Protein AF-A0A6F9D7J2-F1 (afdb_monomer)

Solvent-accessible surface area (backbone atoms only — not comparable to full-atom values): 9346 Å² total; per-residue (Å²): 130,70,73,62,62,64,44,56,49,36,61,76,65,49,48,60,62,52,44,53,46,43,60,71,40,96,80,51,49,60,70,53,30,20,49,38,27,45,51,50,21,59,47,22,70,39,72,73,44,32,55,54,41,48,77,66,49,44,56,62,54,36,44,55,37,50,69,53,87,52,63,63,25,26,28,23,18,23,46,18,50,33,33,33,24,82,34,65,70,45,32,53,49,31,42,74,66,64,39,49,53,59,40,51,58,32,57,72,42,91,46,68,62,40,19,38,27,23,31,41,20,49,22,39,36,16,52,96,26,59,69,38,30,48,48,37,54,75,60,58,30,58,65,56,36,61,57,34,59,73,46,97,44,66,71,39,21,52,24,24,50,48,28,53,49,33,32,51,69,47,48,57,62,55,63,76,68,68,80,83,79,132

Structure (mmCIF, N/CA/C/O backbone):
data_AF-A0A6F9D7J2-F1
#
_entry.id   AF-A0A6F9D7J2-F1
#
loop_
_atom_site.group_PDB
_atom_site.id
_atom_site.type_symbol
_atom_site.label_atom_id
_atom_site.label_alt_id
_atom_site.label_comp_id
_atom_site.label_asym_id
_atom_site.label_entity_id
_atom_site.label_seq_id
_atom_site.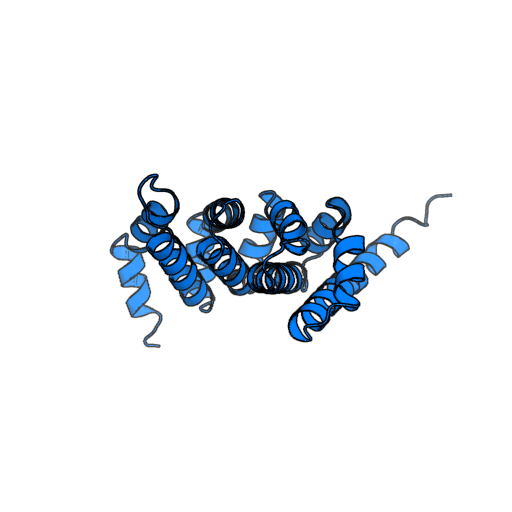pdbx_PDB_ins_code
_atom_site.Cartn_x
_atom_site.Cartn_y
_atom_site.Cartn_z
_atom_site.occupancy
_atom_site.B_iso_or_equiv
_atom_site.auth_seq_id
_atom_site.auth_comp_id
_atom_site.auth_asym_id
_atom_site.auth_atom_id
_atom_site.pdbx_PDB_model_num
ATOM 1 N N . MET A 1 1 ? 3.383 28.601 -4.589 1.00 41.38 1 MET A N 1
ATOM 2 C CA . MET A 1 1 ? 3.979 29.407 -3.505 1.00 41.38 1 MET A CA 1
ATOM 3 C C . MET A 1 1 ? 3.025 29.559 -2.317 1.00 41.38 1 MET A C 1
ATOM 5 O O . MET A 1 1 ? 3.510 29.904 -1.262 1.00 41.38 1 MET A O 1
ATOM 9 N N . GLU A 1 2 ? 1.722 29.259 -2.446 1.00 46.56 2 GLU A N 1
ATOM 10 C CA . GLU A 1 2 ? 0.744 29.370 -1.337 1.00 46.56 2 GLU A CA 1
ATOM 11 C C . GLU A 1 2 ? 0.568 28.081 -0.498 1.00 46.56 2 GLU A C 1
ATOM 13 O O . GLU A 1 2 ? 0.144 28.152 0.654 1.00 46.56 2 GLU A O 1
ATOM 18 N N . ASP A 1 3 ? 0.929 26.903 -1.026 1.00 53.16 3 ASP A N 1
ATOM 19 C CA . ASP A 1 3 ? 0.741 25.628 -0.307 1.00 53.16 3 ASP A CA 1
ATOM 20 C C . ASP A 1 3 ? 1.786 25.371 0.793 1.00 53.16 3 ASP A C 1
ATOM 22 O O . ASP A 1 3 ? 1.527 24.603 1.715 1.00 53.16 3 ASP A O 1
ATOM 26 N N . THR A 1 4 ? 2.962 25.997 0.723 1.00 50.19 4 THR A N 1
ATOM 27 C CA . THR A 1 4 ? 4.057 25.776 1.685 1.00 50.19 4 THR A CA 1
ATOM 28 C C . THR A 1 4 ? 3.802 26.466 3.027 1.00 50.19 4 THR A C 1
ATOM 30 O O . THR A 1 4 ? 4.020 25.866 4.078 1.00 50.19 4 THR A O 1
ATOM 33 N N . ASP A 1 5 ? 3.229 27.672 3.007 1.00 52.75 5 ASP A N 1
ATOM 34 C CA . ASP A 1 5 ? 3.002 28.478 4.217 1.00 52.75 5 ASP A CA 1
ATOM 35 C C . ASP A 1 5 ? 1.879 27.902 5.097 1.00 52.75 5 ASP A C 1
ATOM 37 O O . ASP A 1 5 ? 1.991 27.848 6.321 1.00 52.75 5 ASP A O 1
ATOM 41 N N . SER A 1 6 ? 0.822 27.371 4.473 1.00 57.94 6 SER A N 1
ATOM 42 C CA . SER A 1 6 ? -0.332 26.791 5.183 1.00 57.94 6 SER A CA 1
ATOM 43 C C . SER A 1 6 ? 0.022 25.517 5.969 1.00 57.94 6 SER A C 1
ATOM 45 O O . SER A 1 6 ? -0.677 25.134 6.907 1.00 57.94 6 SER A O 1
ATOM 47 N N . LEU A 1 7 ? 1.099 24.826 5.588 1.00 54.97 7 LEU A N 1
ATOM 48 C CA . LEU A 1 7 ? 1.504 23.544 6.173 1.00 54.97 7 LEU A CA 1
ATOM 49 C C . LEU A 1 7 ? 2.624 23.684 7.202 1.00 54.97 7 LEU A C 1
ATOM 51 O O . LEU A 1 7 ? 2.621 22.936 8.182 1.00 54.97 7 LEU A O 1
ATOM 55 N N . ASP A 1 8 ? 3.495 24.687 7.070 1.00 55.16 8 ASP A N 1
ATOM 56 C CA . ASP A 1 8 ? 4.359 25.114 8.176 1.00 55.16 8 ASP A CA 1
ATOM 57 C C . ASP A 1 8 ? 3.524 25.566 9.390 1.00 55.16 8 ASP A C 1
ATOM 59 O O . ASP A 1 8 ? 3.913 25.310 10.534 1.00 55.16 8 ASP A O 1
ATOM 63 N N . GLU A 1 9 ? 2.330 26.129 9.166 1.00 56.06 9 GLU A N 1
ATOM 64 C CA . GLU A 1 9 ? 1.342 26.409 10.217 1.00 56.06 9 GLU A CA 1
ATOM 65 C C . GLU A 1 9 ? 0.696 25.136 10.798 1.00 56.06 9 GLU A C 1
ATOM 67 O O . GLU A 1 9 ? 0.552 25.025 12.018 1.00 56.06 9 GLU A O 1
ATOM 72 N N . ILE A 1 10 ? 0.355 24.128 9.982 1.00 57.06 10 ILE A N 1
ATOM 73 C CA . ILE A 1 10 ? -0.168 22.831 10.471 1.00 57.06 10 ILE A CA 1
ATOM 74 C C . ILE A 1 10 ? 0.896 22.073 11.283 1.00 57.06 10 ILE A C 1
ATOM 76 O O . ILE A 1 10 ? 0.573 21.462 12.307 1.00 57.06 10 ILE A O 1
ATOM 80 N N . ARG A 1 11 ? 2.168 22.146 10.871 1.00 54.53 11 ARG A N 1
ATOM 81 C CA . ARG A 1 11 ? 3.303 21.591 11.619 1.00 54.53 11 ARG A CA 1
ATOM 82 C C . ARG A 1 11 ? 3.521 22.351 12.925 1.00 54.53 11 ARG A C 1
ATOM 84 O O . ARG A 1 11 ? 3.594 21.734 13.981 1.00 54.53 11 ARG A O 1
ATOM 91 N N . SER A 1 12 ? 3.561 23.684 12.875 1.00 54.97 12 SER A N 1
ATOM 92 C CA . SER A 1 12 ? 3.781 24.529 14.061 1.00 54.97 12 SER A CA 1
ATOM 93 C C . SER A 1 12 ? 2.611 24.499 15.054 1.00 54.97 12 SER A C 1
ATOM 95 O O . SER A 1 12 ? 2.789 24.834 16.222 1.00 54.97 12 SER A O 1
ATOM 97 N N . SER A 1 13 ? 1.420 24.076 14.620 1.00 57.69 13 SER A N 1
ATOM 98 C CA . SER A 1 13 ? 0.229 23.932 15.470 1.00 57.69 13 SER A CA 1
ATOM 99 C C . SER A 1 13 ? 0.031 22.528 16.065 1.00 57.69 13 SER A C 1
ATOM 101 O O . SER A 1 13 ? -0.934 22.327 16.812 1.00 57.69 13 SER A O 1
ATOM 103 N N . GLY A 1 14 ? 0.898 21.553 15.750 1.00 64.56 14 GLY A N 1
ATOM 104 C CA . GLY A 1 14 ? 0.723 20.148 16.159 1.00 64.56 14 GLY A CA 1
ATOM 105 C C . GLY A 1 14 ? -0.516 19.487 15.533 1.00 64.56 14 GLY A C 1
ATOM 106 O O . GLY A 1 14 ? -1.066 18.518 16.059 1.00 64.56 14 GLY A O 1
ATOM 107 N N . GLY A 1 15 ? -1.023 20.043 14.427 1.00 70.88 15 GLY A N 1
ATOM 108 C CA . GLY A 1 15 ? -2.249 19.577 13.780 1.00 70.88 15 GLY A CA 1
ATOM 109 C C . GLY A 1 15 ? -2.099 18.182 13.174 1.00 70.88 15 GLY A C 1
ATOM 110 O O . GLY A 1 15 ? -3.025 17.378 13.258 1.00 70.88 15 GLY A O 1
ATOM 111 N N . MET A 1 16 ? -0.921 17.868 12.625 1.00 68.62 16 MET A N 1
ATOM 112 C CA . MET A 1 16 ? -0.638 16.545 12.057 1.00 68.62 16 MET A CA 1
ATOM 113 C C . MET A 1 16 ? -0.587 15.458 13.137 1.00 68.62 16 MET A C 1
ATOM 115 O O . MET A 1 16 ? -1.186 14.403 12.970 1.00 68.62 16 MET A O 1
ATOM 119 N N . GLU A 1 17 ? 0.043 15.740 14.278 1.00 69.12 17 GLU A N 1
ATOM 120 C CA . GLU A 1 17 ? 0.119 14.818 15.420 1.00 69.12 17 GLU A CA 1
ATOM 121 C C . GLU A 1 17 ? -1.277 14.520 15.983 1.00 69.12 17 GLU A C 1
ATOM 123 O O . GLU A 1 17 ? -1.596 13.371 16.278 1.00 69.12 17 GLU A O 1
ATOM 128 N N . LYS A 1 18 ? -2.154 15.533 16.044 1.00 73.31 18 LYS A N 1
ATOM 129 C CA . LYS A 1 18 ? -3.571 15.345 16.398 1.00 73.31 18 LYS A CA 1
ATOM 130 C C . LYS A 1 18 ? -4.334 14.522 15.361 1.00 73.31 18 LYS A C 1
ATOM 132 O O . LYS A 1 18 ? -5.159 13.694 15.726 1.00 73.31 18 LYS A O 1
ATOM 137 N N . LEU A 1 19 ? -4.087 14.724 14.065 1.00 73.38 19 LEU A N 1
ATOM 138 C CA . LEU A 1 19 ? -4.708 13.890 13.029 1.00 73.38 19 LEU A CA 1
ATOM 139 C C . LEU A 1 19 ? -4.275 12.429 13.167 1.00 73.38 19 LEU A C 1
ATOM 141 O O . LEU A 1 19 ? -5.118 11.536 13.083 1.00 73.38 19 LEU A O 1
ATOM 145 N N . LEU A 1 20 ? -2.991 12.188 13.439 1.00 73.12 20 LEU A N 1
ATOM 146 C CA . LEU A 1 20 ? -2.468 10.849 13.682 1.00 73.12 20 LEU A CA 1
ATOM 147 C C . LEU A 1 20 ? -3.011 10.253 14.983 1.00 73.12 20 LEU A C 1
ATOM 149 O O . LEU A 1 20 ? -3.356 9.075 14.982 1.00 73.12 20 LEU A O 1
ATOM 153 N N . SER A 1 21 ? -3.218 11.031 16.050 1.00 73.94 21 SER A N 1
ATOM 154 C CA . SER A 1 21 ? -3.841 10.508 17.275 1.00 73.94 21 SER A CA 1
ATOM 155 C C . SER A 1 21 ? -5.257 9.978 17.017 1.00 73.94 21 SER A C 1
ATOM 157 O O . SER A 1 21 ? -5.590 8.885 17.472 1.00 73.94 21 SER A O 1
ATOM 159 N N . PHE A 1 22 ? -6.049 10.654 16.176 1.00 72.62 22 PHE A N 1
ATOM 160 C CA . PHE A 1 22 ? -7.385 10.182 15.788 1.00 72.62 22 PHE A CA 1
ATOM 161 C C . PHE A 1 22 ? -7.389 8.893 14.955 1.00 72.62 22 PHE A C 1
ATOM 163 O O . PHE A 1 22 ? -8.432 8.258 14.827 1.00 72.62 22 PHE A O 1
ATOM 170 N N . SER A 1 23 ? -6.261 8.487 14.368 1.00 68.69 23 SER A N 1
ATOM 171 C CA . SER A 1 23 ? -6.192 7.223 13.620 1.00 68.69 23 SER A CA 1
ATOM 172 C C . SER A 1 23 ? -6.125 5.995 14.539 1.00 68.69 23 SER A C 1
ATOM 174 O O . SER A 1 23 ? -6.704 4.959 14.218 1.00 68.69 23 SER A O 1
ATOM 176 N N . VAL A 1 24 ? -5.469 6.135 15.697 1.00 65.62 24 VAL A N 1
ATOM 177 C CA . VAL A 1 24 ? -5.182 5.061 16.668 1.00 65.62 24 VAL A CA 1
ATOM 178 C C . VAL A 1 24 ? -5.989 5.174 17.964 1.00 65.62 24 VAL A C 1
ATOM 180 O O . VAL A 1 24 ? -5.965 4.260 18.789 1.00 65.62 24 VAL A O 1
ATOM 183 N N . GLU A 1 25 ? -6.736 6.261 18.160 1.00 72.50 25 GLU A N 1
ATOM 184 C CA . GLU A 1 25 ? -7.664 6.387 19.283 1.00 72.50 25 GLU A CA 1
ATOM 185 C C . GLU A 1 25 ? -8.744 5.293 19.235 1.00 72.50 25 GLU A C 1
ATOM 187 O O . GLU A 1 25 ? -9.498 5.181 18.270 1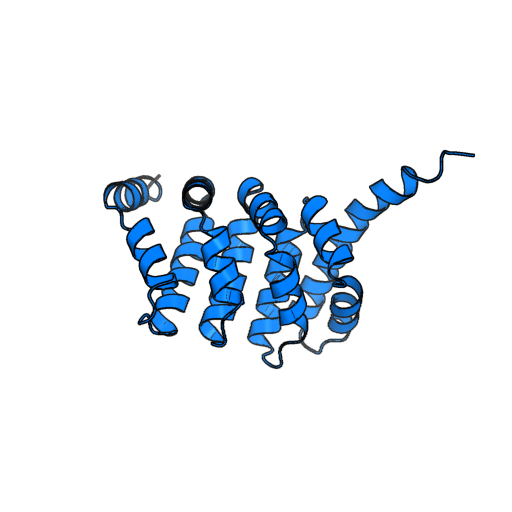.00 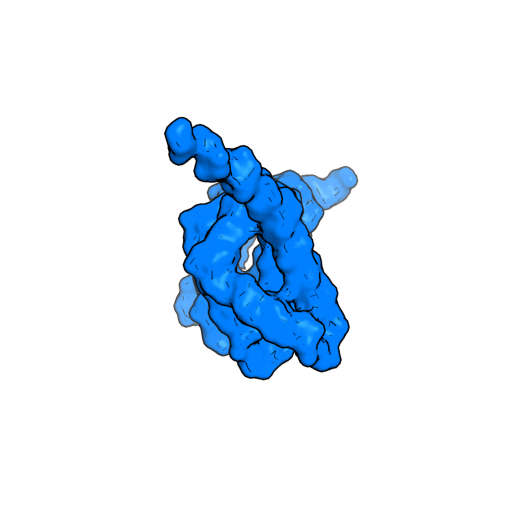72.50 25 GLU A O 1
ATOM 192 N N . GLN A 1 26 ? -8.871 4.524 20.325 1.00 55.22 26 GLN A N 1
ATOM 193 C CA . GLN A 1 26 ? -9.810 3.392 20.446 1.00 55.22 26 GLN A CA 1
ATOM 194 C C . GLN A 1 26 ? -11.293 3.771 20.254 1.00 55.22 26 GLN A C 1
ATOM 196 O O . GLN A 1 26 ? -12.127 2.889 20.073 1.00 55.22 26 GLN A O 1
ATOM 201 N N . ASN A 1 27 ? -11.623 5.067 20.283 1.00 60.69 27 ASN A N 1
ATOM 202 C CA . ASN A 1 27 ? -12.980 5.595 20.119 1.00 60.69 27 ASN A CA 1
ATOM 203 C C . ASN A 1 27 ? -13.189 6.365 18.804 1.00 60.69 27 ASN A C 1
ATOM 205 O O . ASN A 1 27 ? -14.257 6.949 18.602 1.00 60.69 27 ASN A O 1
ATOM 209 N N . ALA A 1 28 ? -12.198 6.407 17.911 1.00 73.25 28 ALA A N 1
ATOM 210 C CA . ALA A 1 28 ? -12.361 7.078 16.633 1.00 73.25 28 ALA A CA 1
ATOM 211 C C . ALA A 1 28 ? -13.313 6.281 15.730 1.00 73.25 28 ALA A C 1
ATOM 213 O O . ALA A 1 28 ? -13.100 5.107 15.440 1.00 73.25 28 ALA A O 1
ATOM 214 N N . SER A 1 29 ? -14.387 6.927 15.274 1.00 82.94 29 SER A N 1
ATOM 215 C CA . SER A 1 29 ? -15.314 6.303 14.326 1.00 82.94 29 SER A CA 1
ATOM 216 C C . SER A 1 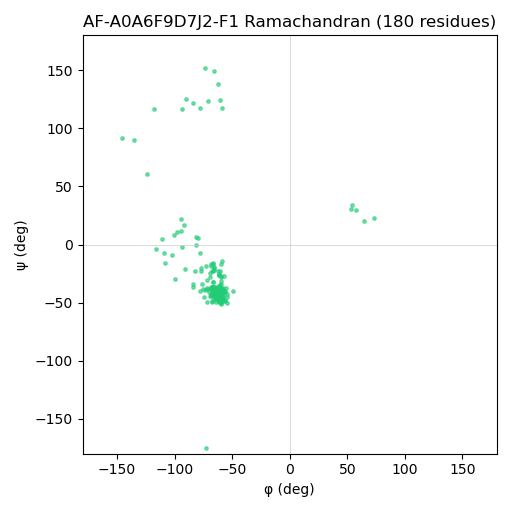29 ? -14.632 6.045 12.975 1.00 82.94 29 SER A C 1
ATOM 218 O O . SER A 1 29 ? -13.783 6.833 12.550 1.00 82.94 29 SER A O 1
ATOM 220 N N . ALA A 1 30 ? -15.053 5.002 12.256 1.00 84.06 30 ALA A N 1
ATOM 221 C CA . ALA A 1 30 ? -14.533 4.687 10.923 1.00 84.06 30 ALA A CA 1
ATOM 222 C C . ALA A 1 30 ? -14.516 5.891 9.948 1.00 84.06 30 ALA A C 1
ATOM 224 O O . ALA A 1 30 ? -13.505 6.093 9.274 1.00 84.06 30 ALA A O 1
ATOM 225 N N . PRO A 1 31 ? -15.538 6.778 9.912 1.00 85.69 31 PRO A N 1
ATOM 226 C CA . PRO A 1 31 ? -15.475 7.996 9.103 1.00 85.69 31 PRO A CA 1
ATOM 227 C C . PRO A 1 31 ? -14.348 8.957 9.498 1.00 85.69 31 PRO A C 1
ATOM 229 O O . PRO A 1 31 ? -13.762 9.597 8.626 1.00 85.69 31 PRO A O 1
ATOM 232 N N . VAL A 1 32 ? -14.035 9.073 10.793 1.00 85.62 32 VAL A N 1
ATOM 233 C CA . VAL A 1 32 ? -12.937 9.923 11.284 1.00 85.62 32 VAL A CA 1
ATOM 234 C C . VAL A 1 32 ? -11.604 9.351 10.821 1.00 85.62 32 VAL A C 1
ATOM 236 O O . VAL A 1 32 ? -10.837 10.065 10.183 1.00 85.62 32 VAL A O 1
ATOM 239 N N . GLN A 1 33 ? -11.379 8.054 11.031 1.00 85.12 33 GLN A N 1
ATOM 240 C CA . GLN A 1 33 ? -10.176 7.363 10.568 1.00 85.12 33 GLN A CA 1
ATOM 241 C C . GLN A 1 33 ? -10.012 7.481 9.043 1.00 85.12 33 GLN A C 1
ATOM 243 O O . GLN A 1 33 ? -8.963 7.902 8.557 1.00 85.12 33 GLN A O 1
ATOM 248 N N . A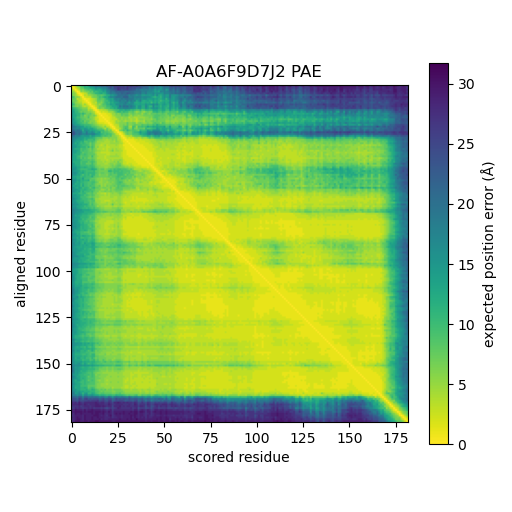LA A 1 34 ? -11.066 7.211 8.268 1.00 85.56 34 ALA A N 1
ATOM 249 C CA . ALA A 1 34 ? -11.028 7.329 6.812 1.00 85.56 34 ALA A CA 1
ATOM 250 C C . ALA A 1 34 ? -10.746 8.769 6.345 1.00 85.56 34 ALA A C 1
ATOM 252 O O . ALA A 1 34 ? -10.005 8.980 5.383 1.00 85.56 34 ALA A O 1
ATOM 253 N N . ASN A 1 35 ? -11.308 9.776 7.018 1.00 85.12 35 ASN A N 1
ATOM 254 C CA . ASN A 1 35 ? -11.025 11.179 6.714 1.00 85.12 35 ASN A CA 1
ATOM 255 C C . ASN A 1 35 ? -9.587 11.569 7.070 1.00 85.12 35 ASN A C 1
ATOM 257 O O . ASN A 1 35 ? -8.968 12.303 6.300 1.00 85.12 35 ASN A O 1
ATOM 261 N N . THR A 1 36 ? -9.033 11.032 8.158 1.00 85.50 36 THR A N 1
ATOM 262 C CA . THR A 1 36 ? -7.615 11.181 8.502 1.00 85.50 36 THR A CA 1
ATOM 263 C C . THR A 1 36 ? -6.722 10.608 7.402 1.00 85.50 36 THR A C 1
ATOM 265 O O . THR A 1 36 ? -5.870 11.326 6.883 1.00 85.50 36 THR A O 1
ATOM 268 N N . ALA A 1 37 ? -6.954 9.368 6.955 1.00 86.94 37 ALA A N 1
ATOM 269 C CA . ALA A 1 37 ? -6.175 8.786 5.856 1.00 86.94 37 ALA A CA 1
ATOM 270 C C . ALA A 1 37 ? -6.298 9.598 4.558 1.00 86.94 37 ALA A C 1
ATOM 272 O O . ALA A 1 37 ? -5.303 9.827 3.876 1.00 86.94 37 ALA A O 1
ATOM 273 N N . LYS A 1 38 ? -7.488 10.117 4.230 1.00 84.44 38 LYS A N 1
ATOM 274 C CA . LYS A 1 38 ? -7.667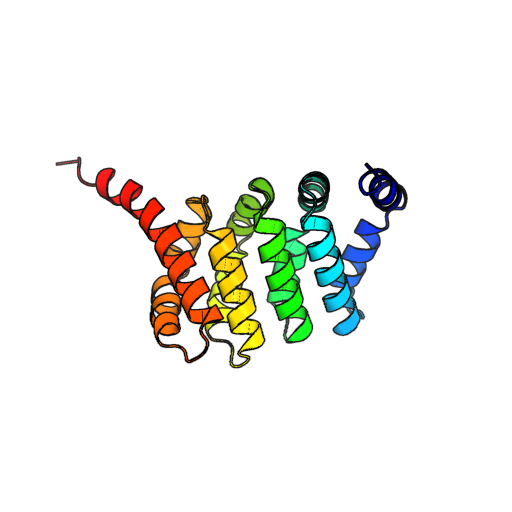 11.007 3.068 1.00 84.44 38 LYS A CA 1
ATOM 275 C C . LYS A 1 38 ? -6.901 12.323 3.213 1.00 84.44 38 LYS A C 1
ATOM 277 O O . LYS A 1 38 ? -6.371 12.823 2.222 1.00 84.44 38 LYS A O 1
ATOM 282 N N . ALA A 1 39 ? -6.858 12.899 4.414 1.00 85.25 39 ALA A N 1
ATOM 283 C CA . ALA A 1 39 ? -6.077 14.102 4.686 1.00 85.25 39 ALA A CA 1
ATOM 284 C C . ALA A 1 39 ? -4.577 13.829 4.497 1.00 85.25 39 ALA A C 1
ATOM 286 O O . ALA A 1 39 ? -3.911 14.585 3.792 1.00 85.25 39 ALA A O 1
ATOM 287 N N . ILE A 1 40 ? -4.085 12.698 5.014 1.00 83.81 40 ILE A N 1
ATOM 288 C CA . ILE A 1 40 ? -2.710 12.223 4.809 1.00 83.81 40 ILE A CA 1
ATOM 289 C C . ILE A 1 40 ? -2.418 12.031 3.317 1.00 83.81 40 ILE A C 1
ATOM 291 O O . ILE A 1 40 ? -1.429 12.558 2.818 1.00 83.81 40 ILE A O 1
ATOM 295 N N . ALA A 1 41 ? -3.298 11.349 2.579 1.00 82.25 41 ALA A N 1
ATOM 296 C CA . ALA A 1 41 ? -3.145 11.114 1.142 1.00 82.25 41 ALA A CA 1
ATOM 297 C C . ALA A 1 41 ? -3.014 12.424 0.352 1.00 82.25 41 ALA A C 1
ATOM 299 O O . ALA A 1 41 ? -2.216 12.528 -0.575 1.00 82.25 41 ALA A O 1
ATOM 300 N N . ARG A 1 42 ? -3.801 13.443 0.719 1.00 82.50 42 ARG A N 1
ATOM 301 C CA . ARG A 1 42 ? -3.725 14.772 0.100 1.00 82.50 42 ARG A CA 1
ATOM 302 C C . ARG A 1 42 ? -2.436 15.492 0.465 1.00 82.50 42 ARG A C 1
ATOM 304 O O . ARG A 1 42 ? -1.811 16.055 -0.427 1.00 82.50 42 ARG A O 1
ATOM 311 N N . ALA A 1 43 ? -2.036 15.445 1.734 1.00 80.25 43 ALA A N 1
ATOM 312 C CA . ALA A 1 43 ? -0.786 16.039 2.184 1.00 80.25 43 ALA A CA 1
ATOM 313 C C . ALA A 1 43 ? 0.415 15.408 1.462 1.00 80.25 43 ALA A C 1
ATOM 315 O O . ALA A 1 43 ? 1.272 16.140 0.979 1.00 80.25 43 ALA A O 1
ATOM 316 N N . ALA A 1 44 ? 0.419 14.082 1.297 1.00 79.12 44 ALA A N 1
ATOM 317 C CA . ALA A 1 44 ? 1.482 13.307 0.658 1.00 79.12 44 ALA A CA 1
ATOM 318 C C . ALA A 1 44 ? 1.762 13.674 -0.808 1.00 79.12 44 ALA A C 1
ATOM 320 O O . ALA A 1 44 ? 2.867 13.441 -1.285 1.00 79.12 44 ALA A O 1
ATOM 321 N N . LYS A 1 45 ? 0.798 14.275 -1.521 1.00 76.00 45 LYS A N 1
ATOM 322 C CA . LYS A 1 45 ? 0.997 14.722 -2.912 1.00 76.00 45 LYS A CA 1
ATOM 323 C C . LYS A 1 45 ? 2.015 15.852 -3.048 1.00 76.00 45 LYS A C 1
ATOM 325 O O . LYS A 1 45 ? 2.528 16.078 -4.140 1.00 76.00 45 LYS A O 1
ATOM 330 N N . ASN A 1 46 ? 2.286 16.583 -1.969 1.00 76.00 46 ASN A N 1
ATOM 331 C CA . ASN A 1 46 ? 3.384 17.535 -1.931 1.00 76.00 46 ASN A CA 1
ATOM 332 C C . ASN A 1 46 ? 4.646 16.814 -1.427 1.00 76.00 46 ASN A C 1
ATOM 334 O O . ASN A 1 46 ? 4.650 16.227 -0.345 1.00 76.00 46 ASN A O 1
ATOM 338 N N . VAL A 1 47 ? 5.727 16.881 -2.207 1.00 69.81 47 VAL A N 1
ATOM 339 C CA . VAL A 1 47 ? 7.002 16.206 -1.917 1.00 69.81 47 VAL A CA 1
ATOM 340 C C . VAL A 1 47 ? 7.586 16.625 -0.562 1.00 69.81 47 VAL A C 1
ATOM 342 O O . VAL A 1 47 ? 8.103 15.779 0.169 1.00 69.81 47 VAL A O 1
ATOM 345 N N . GLU A 1 48 ? 7.468 17.903 -0.192 1.00 72.75 48 GLU A N 1
ATOM 346 C CA . GLU A 1 48 ? 7.978 18.424 1.084 1.00 72.75 48 GLU A CA 1
ATOM 347 C C . GLU A 1 48 ? 7.197 17.849 2.271 1.00 72.75 48 GLU A C 1
ATOM 349 O O . GLU A 1 48 ? 7.787 17.409 3.261 1.00 72.75 48 GLU A O 1
ATOM 354 N N . ASN A 1 49 ? 5.875 17.733 2.127 1.00 73.06 49 ASN A N 1
ATOM 355 C CA . ASN A 1 49 ? 5.027 17.082 3.122 1.00 73.06 49 ASN A CA 1
ATOM 356 C C . ASN A 1 49 ? 5.334 15.595 3.243 1.00 73.06 49 ASN A C 1
ATOM 358 O O . ASN A 1 49 ? 5.297 15.062 4.346 1.00 73.06 49 ASN A O 1
ATOM 362 N N . GLY A 1 50 ? 5.650 14.919 2.135 1.00 70.69 50 GLY A N 1
ATOM 363 C CA . GLY A 1 50 ? 6.010 13.504 2.154 1.00 70.69 50 GLY A CA 1
ATOM 364 C C . GLY A 1 50 ? 7.168 13.217 3.113 1.00 70.69 50 GLY A C 1
ATOM 365 O O . GLY A 1 50 ? 7.142 12.217 3.823 1.00 70.69 50 GLY A O 1
ATOM 366 N N . LYS A 1 51 ? 8.154 14.121 3.193 1.00 72.81 51 LYS A N 1
ATOM 367 C CA . LYS A 1 51 ? 9.269 13.990 4.139 1.00 72.81 51 LYS A CA 1
ATOM 368 C C . LYS A 1 51 ? 8.819 14.163 5.593 1.00 72.81 51 LYS A C 1
ATOM 370 O O . LYS A 1 51 ? 9.217 13.377 6.443 1.00 72.81 51 LYS A O 1
ATOM 375 N N . ILE A 1 52 ? 7.961 15.144 5.866 1.00 75.81 52 ILE A N 1
ATOM 376 C CA . ILE A 1 52 ? 7.415 15.382 7.212 1.00 75.81 52 ILE A CA 1
ATOM 377 C C . ILE A 1 52 ? 6.558 14.193 7.665 1.00 75.81 52 ILE A C 1
ATOM 379 O O . ILE A 1 52 ? 6.667 13.751 8.802 1.00 75.81 52 ILE A O 1
ATOM 383 N N . LEU A 1 53 ? 5.723 13.650 6.776 1.00 76.69 53 LEU A N 1
ATOM 384 C CA . LEU A 1 53 ? 4.892 12.478 7.064 1.00 76.69 53 LEU A CA 1
ATOM 385 C C . LEU A 1 53 ? 5.758 11.253 7.381 1.00 76.69 53 LEU A C 1
ATOM 387 O O . LEU A 1 53 ? 5.458 10.523 8.321 1.00 76.69 53 LEU A O 1
ATOM 391 N N . HIS A 1 54 ? 6.859 11.072 6.651 1.00 77.56 54 HIS A N 1
ATOM 392 C CA . HIS A 1 54 ? 7.828 10.020 6.939 1.00 77.56 54 HIS A CA 1
ATOM 393 C C . HIS A 1 54 ? 8.477 10.189 8.327 1.00 77.56 54 HIS A C 1
ATOM 395 O O . HIS A 1 54 ? 8.544 9.244 9.109 1.00 77.56 54 HIS A O 1
ATOM 401 N N . GLU A 1 55 ? 8.899 11.409 8.679 1.00 76.75 55 GLU A N 1
ATOM 402 C CA . GLU A 1 55 ? 9.471 11.721 10.001 1.00 76.75 55 GLU A CA 1
ATOM 403 C C . GLU A 1 55 ? 8.479 11.483 11.158 1.00 76.75 55 GLU A C 1
ATOM 405 O O . GLU A 1 55 ? 8.896 11.258 12.291 1.00 76.75 55 GLU A O 1
ATOM 410 N N . GLN A 1 56 ? 7.176 11.500 10.872 1.00 77.44 56 GLN A N 1
ATOM 411 C CA . GLN A 1 56 ? 6.088 11.270 11.828 1.00 77.44 56 GLN A CA 1
ATOM 412 C C . GLN A 1 56 ? 5.597 9.808 11.859 1.00 77.44 56 GLN A C 1
ATOM 414 O O . GLN A 1 56 ? 4.552 9.523 12.440 1.00 77.44 56 GLN A O 1
ATOM 419 N N . GLU A 1 57 ? 6.324 8.875 11.234 1.00 82.19 57 GLU A N 1
ATOM 420 C CA . GLU A 1 57 ? 6.004 7.437 11.190 1.00 82.19 57 GLU A CA 1
ATOM 421 C C . GLU A 1 57 ? 4.588 7.117 10.668 1.00 82.19 57 GLU A C 1
ATOM 423 O O . GLU A 1 57 ? 3.927 6.157 11.090 1.00 82.19 57 GLU A O 1
ATOM 428 N N . VAL A 1 58 ? 4.103 7.922 9.721 1.00 84.00 58 VAL A N 1
ATOM 429 C CA . VAL A 1 58 ? 2.766 7.780 9.128 1.00 84.00 58 VAL A CA 1
ATOM 430 C C . VAL A 1 58 ? 2.579 6.416 8.461 1.00 84.00 58 VAL A C 1
ATOM 432 O O . VAL A 1 58 ? 1.470 5.885 8.438 1.00 84.00 58 VAL A O 1
ATOM 435 N N . GLU A 1 59 ? 3.652 5.797 7.978 1.00 85.81 59 GLU A N 1
ATOM 436 C CA . GLU A 1 59 ? 3.632 4.460 7.392 1.00 85.81 59 GLU A CA 1
ATOM 437 C C . GLU A 1 59 ? 3.094 3.421 8.380 1.00 85.81 59 GLU A C 1
ATOM 439 O O . GLU A 1 59 ? 2.211 2.646 8.019 1.00 85.81 59 GLU A O 1
ATOM 444 N N . LYS A 1 60 ? 3.539 3.444 9.645 1.00 85.81 60 LYS A N 1
ATOM 445 C CA . LYS A 1 60 ? 3.067 2.502 10.681 1.00 85.81 60 LYS A CA 1
ATOM 446 C C . LYS A 1 60 ? 1.585 2.691 10.986 1.00 85.81 60 LYS A C 1
ATOM 448 O O . LYS A 1 60 ? 0.844 1.723 11.176 1.00 85.81 60 LYS A O 1
ATOM 453 N N . THR A 1 61 ? 1.151 3.948 10.997 1.00 87.75 61 THR A N 1
ATOM 454 C CA . THR A 1 61 ? -0.258 4.303 11.166 1.00 87.75 61 THR A CA 1
ATOM 455 C C . THR A 1 61 ? -1.094 3.717 10.031 1.00 87.75 61 THR A C 1
ATOM 457 O O . THR A 1 61 ? -2.081 3.026 10.276 1.00 87.75 61 THR A O 1
ATOM 460 N N . LEU A 1 62 ? -0.669 3.912 8.782 1.00 89.38 62 LEU A N 1
ATOM 461 C CA . LEU A 1 62 ? -1.385 3.398 7.616 1.00 89.38 62 LEU A CA 1
ATOM 462 C C . LEU A 1 62 ? -1.393 1.867 7.553 1.00 89.38 62 LEU A C 1
ATOM 464 O O . LEU A 1 62 ? -2.424 1.300 7.199 1.00 89.38 62 LEU A O 1
ATOM 468 N N . ILE A 1 63 ? -0.304 1.202 7.956 1.00 90.94 63 ILE A N 1
ATOM 469 C CA . ILE A 1 63 ? -0.246 -0.265 8.083 1.00 90.94 63 ILE A CA 1
ATOM 470 C C . ILE A 1 63 ? -1.295 -0.760 9.089 1.00 90.94 63 ILE A C 1
ATOM 472 O O . ILE A 1 63 ? -2.022 -1.713 8.814 1.00 90.94 63 ILE A O 1
ATOM 476 N N . THR A 1 64 ? -1.443 -0.067 10.220 1.00 89.38 64 THR A N 1
ATOM 477 C CA . THR A 1 64 ? -2.470 -0.395 11.223 1.00 89.38 64 THR A CA 1
ATOM 478 C C . THR A 1 64 ? -3.881 -0.216 10.656 1.00 89.38 64 THR A C 1
ATOM 480 O O . THR A 1 64 ? -4.748 -1.061 10.867 1.00 89.38 64 THR A O 1
ATOM 483 N N . MET A 1 65 ? -4.114 0.851 9.884 1.00 88.19 65 MET A N 1
ATOM 484 C CA . MET A 1 65 ? -5.422 1.142 9.287 1.00 88.19 65 MET A CA 1
ATOM 485 C C . MET A 1 65 ? -5.849 0.108 8.238 1.00 88.19 65 MET A C 1
ATOM 487 O O . MET A 1 65 ? -7.015 -0.284 8.213 1.00 88.19 65 MET A O 1
ATOM 491 N N . ILE A 1 66 ? -4.928 -0.362 7.390 1.00 92.62 66 ILE A N 1
ATOM 492 C CA . ILE A 1 66 ? -5.241 -1.402 6.393 1.00 92.62 66 ILE A CA 1
ATOM 493 C C . ILE A 1 66 ? -5.426 -2.792 7.017 1.00 92.62 66 ILE A C 1
ATOM 495 O O . ILE A 1 66 ? -6.031 -3.655 6.388 1.00 92.62 66 ILE A O 1
ATOM 499 N N . GLY A 1 67 ? -4.942 -3.002 8.246 1.00 88.62 67 GLY A N 1
ATOM 500 C CA . GLY A 1 67 ? -5.206 -4.200 9.047 1.00 88.62 67 GLY A CA 1
ATOM 501 C C . GLY A 1 67 ? -6.554 -4.184 9.782 1.00 88.62 67 GLY A C 1
ATOM 502 O O . GLY A 1 67 ? -6.863 -5.130 10.505 1.00 88.62 67 GLY A O 1
ATOM 503 N N . GLY A 1 68 ? -7.343 -3.114 9.637 1.00 86.94 68 GLY A N 1
ATOM 504 C CA . GLY A 1 68 ? -8.669 -2.990 10.238 1.00 86.94 68 GLY A CA 1
ATOM 505 C C . GLY A 1 68 ? -9.738 -3.860 9.565 1.00 86.94 68 GLY A C 1
ATOM 506 O O . GLY A 1 68 ? -9.470 -4.636 8.653 1.00 86.94 68 GLY A O 1
ATOM 507 N N . THR A 1 69 ? -10.986 -3.713 10.017 1.00 85.38 69 THR A N 1
ATOM 508 C CA . THR A 1 69 ? -12.152 -4.434 9.469 1.00 85.38 69 THR A CA 1
ATOM 509 C C . THR A 1 69 ? -13.102 -3.545 8.668 1.00 85.38 69 THR A C 1
ATOM 511 O O . THR A 1 69 ? -13.936 -4.059 7.924 1.00 85.38 69 THR A O 1
ATOM 514 N N . ASP A 1 70 ? -12.996 -2.221 8.807 1.00 91.00 70 ASP A N 1
ATOM 515 C CA . ASP A 1 70 ? -13.872 -1.278 8.117 1.00 91.00 70 ASP A CA 1
ATOM 516 C C . ASP A 1 70 ? -13.371 -0.988 6.698 1.00 91.00 70 ASP A C 1
ATOM 518 O O . ASP A 1 70 ? -12.263 -0.491 6.489 1.00 91.00 70 ASP A O 1
ATOM 522 N N . GLU A 1 71 ? -14.223 -1.260 5.712 1.00 92.81 71 GLU A N 1
ATOM 523 C CA . GLU A 1 71 ? -13.916 -1.070 4.295 1.00 92.81 71 GLU A CA 1
ATOM 524 C C . GLU A 1 71 ? -13.489 0.367 3.959 1.00 92.81 71 GLU A C 1
ATOM 526 O O . GLU A 1 71 ? -12.550 0.560 3.186 1.00 92.81 71 GLU A O 1
ATOM 531 N N . GLN A 1 72 ? -14.130 1.389 4.536 1.00 91.19 72 GLN A N 1
ATOM 532 C CA . GLN A 1 72 ? -13.812 2.783 4.214 1.00 91.19 72 GLN A CA 1
ATOM 533 C C . GLN A 1 72 ? -12.430 3.165 4.734 1.00 91.19 72 GLN A C 1
ATOM 535 O O . GLN A 1 72 ? -11.696 3.891 4.057 1.00 91.19 72 GLN A O 1
ATOM 540 N N . VAL A 1 73 ? -12.078 2.670 5.920 1.00 91.75 73 VAL A N 1
ATOM 541 C CA . VAL A 1 73 ? -10.765 2.879 6.535 1.00 91.75 73 VAL A CA 1
ATOM 542 C C . VAL A 1 73 ? -9.680 2.187 5.718 1.00 91.75 73 VAL A C 1
ATOM 544 O O . VAL A 1 73 ? -8.685 2.826 5.376 1.00 91.75 73 VAL A O 1
ATOM 547 N N . ILE A 1 74 ? -9.898 0.928 5.327 1.00 94.25 74 ILE A N 1
ATOM 548 C CA . ILE A 1 74 ? -8.939 0.156 4.528 1.00 94.25 74 ILE A CA 1
ATOM 549 C C . ILE A 1 74 ? -8.716 0.815 3.163 1.00 94.25 74 ILE A C 1
ATOM 551 O O . ILE A 1 74 ? -7.572 1.022 2.755 1.00 94.25 74 ILE A O 1
ATOM 555 N N . VAL A 1 75 ? -9.793 1.189 2.461 1.00 94.62 75 VAL A N 1
ATOM 556 C CA . VAL A 1 75 ? -9.706 1.854 1.150 1.00 94.62 75 VAL A CA 1
ATOM 557 C C . VAL A 1 75 ? -8.959 3.180 1.266 1.00 94.62 75 VAL A C 1
ATOM 559 O O . VAL A 1 75 ? -8.054 3.444 0.472 1.00 94.62 75 VAL A O 1
ATOM 562 N N . ALA A 1 76 ? -9.297 4.007 2.260 1.00 92.62 76 ALA A N 1
ATOM 563 C CA . ALA A 1 76 ? -8.617 5.280 2.476 1.00 92.62 76 ALA A CA 1
ATOM 564 C C . ALA A 1 76 ? -7.133 5.081 2.826 1.00 92.62 76 ALA A C 1
ATOM 566 O O . ALA A 1 76 ? -6.285 5.805 2.306 1.00 92.62 76 ALA A O 1
ATOM 567 N N . GLY A 1 77 ? -6.813 4.078 3.650 1.00 93.62 77 GLY A N 1
ATOM 568 C CA . GLY A 1 77 ? -5.443 3.703 3.992 1.00 93.62 77 GLY A CA 1
ATOM 569 C C . GLY A 1 77 ? -4.636 3.297 2.759 1.00 93.62 77 GLY A C 1
ATOM 570 O O . GLY A 1 77 ? -3.571 3.857 2.509 1.00 93.62 77 GLY A O 1
ATOM 571 N N . CYS A 1 78 ? -5.180 2.414 1.918 1.00 95.44 78 CYS A N 1
ATOM 572 C CA . CYS A 1 78 ? -4.538 1.995 0.669 1.00 95.44 78 CYS A CA 1
ATOM 573 C C . CYS A 1 78 ? -4.302 3.177 -0.286 1.00 95.44 78 CYS A C 1
ATOM 575 O O . CYS A 1 78 ? -3.229 3.301 -0.874 1.00 95.44 78 CYS A O 1
ATOM 577 N N . GLN A 1 79 ? -5.271 4.088 -0.413 1.00 93.06 79 GLN A N 1
ATOM 578 C CA . GLN A 1 79 ? -5.123 5.300 -1.230 1.00 93.06 79 GLN A CA 1
ATOM 579 C C . GLN A 1 79 ? -4.039 6.243 -0.687 1.00 93.06 79 GLN A C 1
ATOM 581 O O . GLN A 1 79 ? -3.288 6.840 -1.465 1.00 93.06 79 GLN A O 1
ATOM 586 N N . ALA A 1 80 ? -3.935 6.373 0.638 1.00 91.31 80 ALA A N 1
ATOM 587 C CA . ALA A 1 80 ? -2.882 7.155 1.276 1.00 91.31 80 ALA A CA 1
ATOM 588 C C . ALA A 1 80 ? -1.499 6.550 1.024 1.00 91.31 80 ALA A C 1
ATOM 590 O O . ALA A 1 80 ? -0.586 7.277 0.640 1.00 91.31 80 ALA A O 1
ATOM 591 N N . ILE A 1 81 ? -1.368 5.226 1.131 1.00 93.38 81 ILE A N 1
ATOM 592 C CA . ILE A 1 81 ? -0.134 4.493 0.817 1.00 93.38 81 ILE A CA 1
ATOM 593 C C . ILE A 1 81 ? 0.258 4.690 -0.652 1.00 93.38 81 ILE A C 1
ATOM 595 O O . ILE A 1 81 ? 1.407 5.018 -0.951 1.00 93.38 81 ILE A O 1
ATOM 599 N N . ALA A 1 82 ? -0.697 4.562 -1.576 1.00 92.62 82 ALA A N 1
ATOM 600 C CA . ALA A 1 82 ? -0.459 4.788 -3.000 1.00 92.62 82 ALA A CA 1
ATOM 601 C C . ALA A 1 82 ? 0.036 6.214 -3.296 1.00 92.62 82 ALA A C 1
ATOM 603 O O . ALA A 1 82 ? 0.858 6.390 -4.191 1.00 92.62 82 ALA A O 1
ATOM 604 N N . SER A 1 83 ? -0.434 7.211 -2.537 1.00 89.31 83 SER A N 1
ATOM 605 C CA . SER A 1 83 ? -0.014 8.615 -2.677 1.00 89.31 83 SER A CA 1
ATOM 606 C C . SER A 1 83 ? 1.356 8.876 -2.041 1.00 89.31 83 SER A C 1
ATOM 608 O O . SER A 1 83 ? 2.178 9.582 -2.611 1.00 89.31 83 SER A O 1
ATOM 610 N N . LEU A 1 84 ? 1.633 8.280 -0.876 1.00 86.12 84 LEU A N 1
ATOM 611 C CA . LEU A 1 84 ? 2.939 8.373 -0.208 1.00 86.12 84 LEU A CA 1
ATOM 612 C C . LEU A 1 84 ? 4.045 7.659 -0.968 1.00 86.12 84 LEU A C 1
ATOM 614 O O . LEU A 1 84 ? 5.217 7.992 -0.803 1.00 86.12 84 LEU A O 1
ATOM 618 N N . SER A 1 85 ? 3.672 6.696 -1.807 1.00 86.88 85 SER A N 1
ATOM 619 C CA . SER A 1 85 ? 4.626 5.969 -2.621 1.00 86.88 85 SER A CA 1
ATOM 620 C C . SER A 1 85 ? 5.433 6.918 -3.510 1.00 86.88 85 SER A C 1
ATOM 622 O O . SER A 1 85 ? 6.587 6.637 -3.751 1.00 86.88 85 SER A O 1
ATOM 624 N N . ASP A 1 86 ? 4.970 8.096 -3.919 1.00 82.56 86 ASP A N 1
ATOM 625 C CA . ASP A 1 86 ? 5.836 9.003 -4.700 1.00 82.56 86 ASP A CA 1
ATOM 626 C C . ASP A 1 86 ? 7.127 9.433 -3.958 1.00 82.56 86 ASP A C 1
ATOM 628 O O . ASP A 1 86 ? 8.106 9.843 -4.585 1.00 82.56 86 ASP A O 1
ATOM 632 N N . ASN A 1 87 ? 7.186 9.257 -2.632 1.00 82.12 87 ASN A N 1
ATOM 633 C CA . ASN A 1 87 ? 8.389 9.426 -1.826 1.00 82.12 87 ASN A CA 1
ATOM 634 C C . ASN A 1 87 ? 9.146 8.095 -1.625 1.00 82.12 87 ASN A C 1
ATOM 636 O O . ASN A 1 87 ? 8.670 7.177 -0.956 1.00 82.12 87 ASN A O 1
ATOM 640 N N . LEU A 1 88 ? 10.382 8.017 -2.133 1.00 80.00 88 LEU A N 1
ATOM 641 C CA . LEU A 1 88 ? 11.228 6.818 -2.027 1.00 80.00 88 LEU A CA 1
ATOM 642 C C . LEU A 1 88 ? 11.517 6.383 -0.578 1.00 80.00 88 LEU A C 1
ATOM 644 O O . LEU A 1 88 ? 11.517 5.185 -0.303 1.00 80.00 88 LEU A O 1
ATOM 648 N N . ALA A 1 89 ? 11.728 7.321 0.351 1.00 83.69 89 ALA A N 1
ATOM 649 C CA . ALA A 1 89 ? 12.005 6.989 1.752 1.00 83.69 89 ALA A CA 1
ATOM 650 C C . ALA A 1 89 ? 10.783 6.356 2.437 1.00 83.69 89 ALA A C 1
ATOM 652 O O . ALA A 1 89 ? 10.923 5.390 3.195 1.00 83.69 89 ALA A O 1
ATOM 653 N N . ALA A 1 90 ? 9.588 6.854 2.104 1.00 83.38 90 ALA A N 1
ATOM 654 C CA . ALA A 1 90 ? 8.332 6.280 2.566 1.00 83.38 90 ALA A CA 1
ATOM 655 C C . ALA A 1 90 ? 8.100 4.887 1.956 1.00 83.38 90 ALA A C 1
ATOM 657 O O . ALA A 1 90 ? 7.774 3.958 2.694 1.00 83.38 90 ALA A O 1
ATOM 658 N N . LYS A 1 91 ? 8.351 4.695 0.644 1.00 87.44 91 LYS A N 1
ATOM 659 C CA . LYS A 1 91 ? 8.274 3.362 0.002 1.00 87.44 91 LYS A CA 1
ATOM 660 C C . LYS A 1 91 ? 9.148 2.335 0.713 1.00 87.44 91 LYS A C 1
ATOM 662 O O . LYS A 1 91 ? 8.671 1.243 1.014 1.00 87.44 91 LYS A O 1
ATOM 667 N N . ASP A 1 92 ? 10.414 2.677 0.953 1.00 86.31 92 ASP A N 1
ATOM 668 C CA . ASP A 1 92 ? 11.382 1.773 1.578 1.00 86.31 92 ASP A CA 1
ATOM 669 C C . ASP A 1 92 ? 10.991 1.437 3.016 1.00 86.31 92 ASP A C 1
ATOM 671 O O . ASP A 1 92 ? 11.097 0.290 3.450 1.00 86.31 92 ASP A O 1
ATOM 675 N N . THR A 1 93 ? 10.545 2.439 3.769 1.00 87.88 93 THR A N 1
ATOM 676 C CA . THR A 1 93 ? 10.124 2.257 5.160 1.00 87.88 93 THR A CA 1
ATOM 677 C C . THR A 1 93 ? 8.871 1.406 5.257 1.00 87.88 93 THR A C 1
ATOM 679 O O . THR A 1 93 ? 8.793 0.539 6.126 1.00 87.88 93 THR A O 1
ATOM 682 N N . PHE A 1 94 ? 7.924 1.591 4.339 1.00 88.56 94 PHE A N 1
ATOM 683 C CA . PHE A 1 94 ? 6.711 0.788 4.284 1.00 88.56 94 PHE A CA 1
ATOM 684 C C . PHE A 1 94 ? 7.024 -0.697 4.052 1.00 88.56 94 PHE A C 1
ATOM 686 O O . PHE A 1 94 ? 6.514 -1.552 4.777 1.00 88.56 94 PHE A O 1
ATOM 693 N N . GLY A 1 95 ? 7.919 -1.005 3.105 1.00 86.50 95 GLY A N 1
ATOM 694 C CA . GLY A 1 95 ? 8.397 -2.372 2.874 1.00 86.50 95 GLY A CA 1
ATOM 695 C C . GLY A 1 95 ? 9.091 -2.976 4.094 1.00 86.50 95 GLY A C 1
ATOM 696 O O . GLY A 1 95 ? 8.755 -4.078 4.516 1.00 86.50 95 GLY A O 1
ATOM 697 N N . LYS A 1 96 ? 10.004 -2.223 4.720 1.00 86.88 96 LYS A N 1
ATOM 698 C CA . LYS A 1 96 ? 10.739 -2.656 5.926 1.00 86.88 96 LYS A CA 1
ATOM 699 C C . LYS A 1 96 ? 9.857 -2.845 7.161 1.00 86.88 96 LYS A C 1
ATOM 701 O O . LYS A 1 96 ? 10.260 -3.551 8.078 1.00 86.88 96 LYS A O 1
ATOM 706 N N . SER A 1 97 ? 8.688 -2.210 7.198 1.00 86.94 97 SER A N 1
ATOM 707 C CA . SER A 1 97 ? 7.757 -2.250 8.333 1.00 86.94 97 SER A CA 1
ATOM 708 C C . SER A 1 97 ? 6.679 -3.330 8.183 1.00 86.94 97 SER A C 1
ATOM 710 O O . SER A 1 97 ? 5.610 -3.198 8.767 1.00 86.94 97 SER A O 1
ATOM 712 N N . GLU A 1 98 ? 6.925 -4.364 7.370 1.00 89.31 98 GLU A N 1
ATOM 713 C CA . GLU A 1 98 ? 5.969 -5.449 7.086 1.00 89.31 98 GLU A CA 1
ATOM 714 C C . GLU A 1 98 ? 4.625 -4.953 6.513 1.00 89.31 98 GLU A C 1
ATOM 716 O O . GLU A 1 98 ? 3.578 -5.572 6.696 1.00 89.31 98 GLU A O 1
ATOM 721 N N . GLY A 1 99 ? 4.632 -3.833 5.780 1.00 91.44 99 GLY A N 1
ATOM 722 C CA . GLY A 1 99 ? 3.417 -3.268 5.187 1.00 91.44 99 GLY A CA 1
ATOM 723 C C . GLY A 1 99 ? 2.930 -3.991 3.924 1.00 91.44 99 GLY A C 1
ATOM 724 O O . GLY A 1 99 ? 1.759 -3.874 3.558 1.00 91.44 99 GLY A O 1
ATOM 725 N N . ILE A 1 100 ? 3.801 -4.754 3.252 1.00 95.75 100 ILE A N 1
ATOM 726 C CA . ILE A 1 100 ? 3.472 -5.462 2.002 1.00 95.75 100 ILE A CA 1
ATOM 727 C C . ILE A 1 100 ? 2.535 -6.665 2.230 1.00 95.75 100 ILE A C 1
ATOM 729 O O . ILE A 1 100 ? 1.514 -6.730 1.542 1.00 95.75 100 ILE A O 1
ATOM 733 N N . PRO A 1 101 ? 2.782 -7.594 3.179 1.00 95.69 101 PRO A N 1
ATOM 734 C CA . PRO A 1 101 ? 1.913 -8.761 3.370 1.00 95.69 101 PRO A CA 1
ATOM 735 C C . PRO A 1 101 ? 0.424 -8.445 3.638 1.00 95.69 101 PRO A C 1
ATOM 737 O O . PRO A 1 101 ? -0.435 -9.118 3.055 1.00 95.69 101 PRO A O 1
ATOM 740 N N . PRO A 1 102 ? 0.061 -7.412 4.431 1.00 95.94 102 PRO A N 1
ATOM 741 C CA . PRO A 1 102 ? -1.331 -6.982 4.555 1.00 95.94 102 PRO A CA 1
ATOM 742 C C . PRO A 1 102 ? -1.957 -6.596 3.209 1.00 95.94 102 PRO A C 1
ATOM 744 O O . PRO A 1 102 ? -3.052 -7.053 2.893 1.00 95.94 102 PRO A O 1
ATOM 747 N N . LEU A 1 103 ? -1.250 -5.833 2.367 1.00 96.81 103 LEU A N 1
ATOM 748 C CA . LEU A 1 103 ? -1.747 -5.463 1.035 1.00 96.81 103 LEU A CA 1
ATOM 749 C C . LEU A 1 103 ? -1.948 -6.687 0.135 1.00 96.81 103 LEU A C 1
ATOM 751 O O . LEU A 1 103 ? -2.942 -6.751 -0.584 1.00 96.81 103 LEU A O 1
ATOM 755 N N . ILE A 1 104 ? -1.045 -7.670 0.212 1.00 96.88 104 ILE A N 1
ATOM 756 C CA . ILE A 1 104 ? -1.177 -8.948 -0.498 1.00 96.88 104 ILE A CA 1
ATOM 757 C C . ILE A 1 104 ? -2.432 -9.702 -0.054 1.00 96.88 104 ILE A C 1
ATOM 759 O O . ILE A 1 104 ? -3.153 -10.231 -0.892 1.00 96.88 104 ILE A O 1
ATOM 763 N N . THR A 1 105 ? -2.753 -9.695 1.238 1.00 96.38 105 THR A N 1
ATOM 764 C CA . THR A 1 105 ? -3.987 -10.309 1.756 1.00 96.38 105 THR A CA 1
ATOM 765 C C . THR A 1 105 ? -5.240 -9.612 1.210 1.00 96.38 105 THR A C 1
ATOM 767 O O . THR A 1 105 ? -6.214 -10.265 0.834 1.00 96.38 105 THR A O 1
ATOM 770 N N . LEU A 1 106 ? -5.208 -8.280 1.100 1.00 96.94 106 LEU A N 1
ATOM 771 C CA . LEU A 1 106 ? -6.333 -7.481 0.604 1.00 96.94 106 LEU A CA 1
ATOM 772 C C . LEU A 1 106 ? -6.632 -7.685 -0.893 1.00 96.94 106 LEU A C 1
ATOM 774 O O . LEU A 1 106 ? -7.744 -7.377 -1.330 1.00 96.94 106 LEU A O 1
ATOM 778 N N . LEU A 1 107 ? -5.706 -8.256 -1.676 1.00 96.44 107 LEU A N 1
ATOM 779 C CA . LEU A 1 107 ? -5.949 -8.626 -3.080 1.00 96.44 107 LEU A CA 1
ATOM 780 C C . LEU A 1 107 ? -7.059 -9.673 -3.241 1.00 96.44 107 LEU A C 1
ATOM 782 O O . LEU A 1 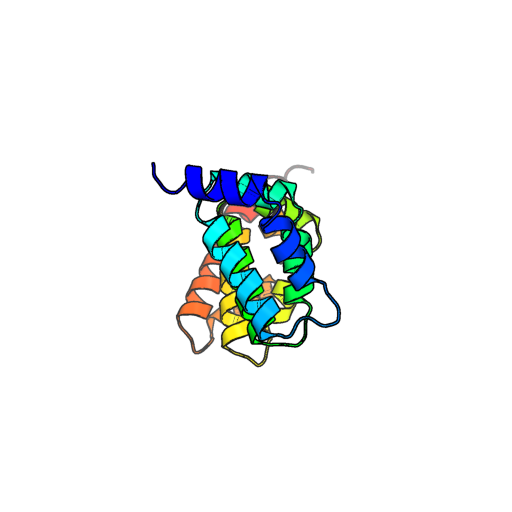107 ? -7.726 -9.719 -4.277 1.00 96.44 107 LEU A O 1
ATOM 786 N N . SER A 1 108 ? -7.293 -10.472 -2.202 1.00 94.56 108 SER A N 1
ATOM 787 C CA . SER A 1 108 ? -8.355 -11.478 -2.155 1.00 94.56 108 SER A CA 1
ATOM 788 C C . SER A 1 108 ? -9.617 -10.991 -1.426 1.00 94.56 108 SER A C 1
ATOM 790 O O . SER A 1 108 ? -10.513 -11.784 -1.160 1.00 94.56 108 SER A O 1
ATOM 792 N N . SER A 1 109 ? -9.726 -9.693 -1.108 1.00 95.12 109 SER A N 1
ATOM 793 C CA . SER A 1 109 ? -10.903 -9.138 -0.425 1.00 95.12 109 SER A CA 1
ATOM 794 C C . SER A 1 109 ? -12.179 -9.294 -1.257 1.00 95.12 109 SER A C 1
ATOM 796 O O . SER A 1 109 ? -12.186 -9.008 -2.458 1.00 95.12 109 SER A O 1
ATOM 798 N N . GLU A 1 110 ? -13.282 -9.668 -0.607 1.00 93.56 110 GLU A N 1
ATOM 799 C CA . GLU A 1 110 ? -14.628 -9.703 -1.201 1.00 93.56 110 GLU A CA 1
ATOM 800 C C . GLU A 1 110 ? -15.098 -8.312 -1.666 1.00 93.56 110 GLU A C 1
ATOM 802 O O . GLU A 1 110 ? -15.883 -8.201 -2.609 1.00 93.56 110 GLU A O 1
ATOM 807 N N . SER A 1 111 ? -14.583 -7.229 -1.063 1.00 95.62 111 SER A N 1
ATOM 808 C CA . SER A 1 111 ? -14.842 -5.875 -1.559 1.00 95.62 111 SER A CA 1
ATOM 809 C C . SER A 1 111 ? -13.969 -5.572 -2.777 1.00 95.62 111 SER A C 1
ATOM 811 O O . SER A 1 111 ? -12.741 -5.459 -2.699 1.00 95.62 111 SER A O 1
ATOM 813 N N . GLY A 1 112 ? -14.626 -5.333 -3.913 1.00 94.81 112 GLY A N 1
ATOM 814 C CA . GLY A 1 112 ? -13.963 -4.860 -5.127 1.00 94.81 112 GLY A CA 1
ATOM 815 C C . GLY A 1 112 ? -13.278 -3.496 -4.962 1.00 94.81 112 GLY A C 1
ATOM 816 O O . GLY A 1 112 ? -12.309 -3.227 -5.671 1.00 94.81 112 GLY A O 1
ATOM 817 N N . HIS A 1 113 ? -13.737 -2.648 -4.032 1.00 95.62 113 HIS A N 1
ATOM 818 C CA . HIS A 1 113 ? -13.114 -1.350 -3.744 1.00 95.62 113 HIS A CA 1
ATOM 819 C C . HIS A 1 113 ? -11.810 -1.508 -2.962 1.00 95.62 113 HIS A C 1
ATOM 821 O O . HIS A 1 113 ? -10.805 -0.895 -3.321 1.00 95.62 113 HIS A O 1
ATOM 827 N N . VAL A 1 114 ? -11.810 -2.362 -1.933 1.00 96.75 114 VAL A N 1
ATOM 828 C CA . VAL A 1 114 ? -10.603 -2.704 -1.164 1.00 96.75 114 VAL A CA 1
ATOM 829 C C . VAL A 1 114 ? -9.560 -3.328 -2.079 1.00 96.75 114 VAL A C 1
ATOM 831 O O . VAL A 1 114 ? -8.416 -2.880 -2.110 1.00 96.75 114 VAL A O 1
ATOM 834 N N . ARG A 1 115 ? -9.979 -4.309 -2.883 1.00 96.69 115 ARG A N 1
ATOM 835 C CA . ARG A 1 115 ? -9.115 -5.004 -3.837 1.00 96.69 115 ARG A CA 1
ATOM 836 C C . ARG A 1 115 ? -8.443 -4.044 -4.814 1.00 96.69 115 ARG A C 1
ATOM 838 O O . ARG A 1 115 ? -7.231 -4.098 -5.008 1.00 96.69 115 ARG A O 1
ATOM 845 N N . GLU A 1 116 ? -9.215 -3.147 -5.419 1.00 96.94 116 GLU A N 1
ATOM 846 C CA . GLU A 1 116 ? -8.691 -2.139 -6.343 1.00 96.94 116 GLU A CA 1
ATOM 847 C C . GLU A 1 116 ? -7.692 -1.199 -5.668 1.00 96.94 116 GLU A C 1
ATOM 849 O O . GLU A 1 116 ? -6.609 -0.972 -6.212 1.00 96.94 116 GLU A O 1
ATOM 854 N N . ALA A 1 117 ? -8.031 -0.686 -4.484 1.00 96.94 117 ALA A N 1
ATOM 855 C CA . ALA A 1 117 ? -7.165 0.226 -3.750 1.00 96.94 117 ALA A CA 1
ATOM 856 C C . ALA A 1 117 ? -5.849 -0.451 -3.328 1.00 96.94 117 ALA A C 1
ATOM 858 O O . ALA A 1 117 ? -4.783 0.144 -3.480 1.00 96.94 117 ALA A O 1
ATOM 859 N N . ALA A 1 118 ? -5.905 -1.702 -2.863 1.00 97.56 118 ALA A N 1
ATOM 860 C CA . ALA A 1 118 ? -4.725 -2.483 -2.498 1.00 97.56 118 ALA A CA 1
ATOM 861 C C . ALA A 1 118 ? -3.835 -2.785 -3.714 1.00 97.56 118 ALA A C 1
ATOM 863 O O . ALA A 1 118 ? -2.616 -2.621 -3.650 1.00 97.56 118 ALA A O 1
ATOM 864 N N . THR A 1 119 ? -4.440 -3.150 -4.850 1.00 97.62 119 THR A N 1
ATOM 865 C CA . THR A 1 119 ? -3.693 -3.419 -6.091 1.00 97.62 119 THR A CA 1
ATOM 866 C C . THR A 1 119 ? -2.979 -2.157 -6.587 1.00 97.62 119 THR A C 1
ATOM 868 O O . THR A 1 119 ? -1.819 -2.223 -6.987 1.00 97.62 119 THR A O 1
ATOM 871 N N . LEU A 1 120 ? -3.642 -0.995 -6.517 1.00 97.31 120 LEU A N 1
ATOM 872 C CA . LEU A 1 120 ? -3.032 0.297 -6.847 1.00 97.31 120 LEU A CA 1
ATOM 873 C C . LEU A 1 120 ? -1.849 0.622 -5.923 1.00 97.31 120 LEU A C 1
ATOM 875 O O . LEU A 1 120 ? -0.787 1.020 -6.398 1.00 97.31 120 LEU A O 1
ATOM 879 N N . ALA A 1 121 ? -2.019 0.436 -4.611 1.00 96.69 121 ALA A N 1
ATOM 880 C CA . ALA A 1 121 ? -0.960 0.684 -3.638 1.00 96.69 121 ALA A CA 1
ATOM 881 C C . ALA A 1 121 ? 0.285 -0.169 -3.927 1.00 96.69 121 ALA A C 1
ATOM 883 O O . ALA A 1 121 ? 1.392 0.362 -3.956 1.00 96.69 121 ALA A O 1
ATOM 884 N N . LEU A 1 122 ? 0.113 -1.462 -4.223 1.00 97.00 122 LEU A N 1
ATOM 885 C CA . LEU A 1 122 ? 1.225 -2.351 -4.577 1.00 97.00 122 LEU A CA 1
ATOM 886 C C . LEU A 1 122 ? 1.916 -1.959 -5.885 1.00 97.00 122 LEU A C 1
ATOM 888 O O . LEU A 1 122 ? 3.146 -1.966 -5.950 1.00 97.00 122 LEU A O 1
ATOM 892 N N . ALA A 1 123 ? 1.153 -1.588 -6.916 1.00 96.75 123 ALA A N 1
ATOM 893 C CA . ALA A 1 123 ? 1.727 -1.117 -8.175 1.00 96.75 123 ALA A CA 1
ATOM 894 C C . ALA A 1 123 ? 2.626 0.111 -7.952 1.00 96.75 123 ALA A C 1
ATOM 896 O O . ALA A 1 123 ? 3.740 0.175 -8.470 1.00 96.75 123 ALA A O 1
ATOM 897 N N . ASN A 1 124 ? 2.197 1.053 -7.109 1.00 95.50 124 ASN A N 1
ATOM 898 C CA . ASN A 1 124 ? 2.989 2.243 -6.806 1.00 95.50 124 ASN A CA 1
ATOM 899 C C . ASN A 1 124 ? 4.194 1.939 -5.901 1.00 95.50 124 ASN A C 1
ATOM 901 O O . ASN A 1 124 ? 5.280 2.487 -6.121 1.00 95.50 124 ASN A O 1
ATOM 905 N N . LEU A 1 125 ? 4.036 1.057 -4.911 1.00 94.81 125 LEU A N 1
ATOM 906 C CA . LEU A 1 125 ? 5.106 0.668 -3.987 1.00 94.81 125 LEU A CA 1
ATOM 907 C C . LEU A 1 125 ? 6.239 -0.098 -4.673 1.00 94.81 125 LEU A C 1
ATOM 909 O O . LEU A 1 125 ? 7.383 0.045 -4.251 1.00 94.81 125 LEU A O 1
ATOM 913 N N . THR A 1 126 ? 5.936 -0.885 -5.708 1.00 94.81 126 THR A N 1
ATOM 914 C CA . THR A 1 126 ? 6.930 -1.657 -6.481 1.00 94.81 126 THR A CA 1
ATOM 915 C C . THR A 1 126 ? 7.636 -0.825 -7.549 1.00 94.81 126 THR A C 1
ATOM 917 O O . THR A 1 126 ? 8.752 -1.147 -7.947 1.00 94.81 126 THR A O 1
ATOM 920 N N . LEU A 1 127 ? 7.031 0.277 -8.006 1.00 93.19 127 LEU A N 1
ATOM 921 C CA . LEU A 1 127 ? 7.606 1.116 -9.057 1.00 93.19 127 LEU A CA 1
ATOM 922 C C . LEU A 1 127 ? 8.989 1.657 -8.652 1.00 93.19 127 LEU A C 1
ATOM 924 O O . LEU A 1 127 ? 9.096 2.450 -7.713 1.00 93.19 127 LEU A O 1
ATOM 928 N N . ASN A 1 128 ? 10.033 1.281 -9.394 1.00 90.12 128 ASN A N 1
ATOM 929 C CA . ASN A 1 128 ? 11.430 1.647 -9.123 1.00 90.12 128 ASN A CA 1
ATOM 930 C C . ASN A 1 128 ? 11.891 1.308 -7.689 1.00 90.12 128 ASN A C 1
ATOM 932 O O . ASN A 1 128 ? 12.716 2.027 -7.123 1.00 90.12 128 ASN A O 1
ATOM 936 N N . ASN A 1 129 ? 11.338 0.258 -7.072 1.00 91.19 129 ASN A N 1
ATOM 937 C CA . ASN A 1 129 ? 11.725 -0.169 -5.732 1.00 91.19 129 ASN A CA 1
ATOM 938 C C . ASN A 1 129 ? 11.897 -1.688 -5.674 1.00 91.19 129 ASN A C 1
ATOM 940 O O . ASN A 1 129 ? 10.980 -2.438 -5.336 1.00 91.19 129 ASN A O 1
ATOM 944 N N . THR A 1 130 ? 13.123 -2.126 -5.952 1.00 89.88 130 THR A N 1
ATOM 945 C CA . THR A 1 130 ? 13.473 -3.542 -5.972 1.00 89.88 130 THR A CA 1
ATOM 946 C C . THR A 1 130 ? 13.195 -4.220 -4.630 1.00 89.88 130 THR A C 1
ATOM 948 O O . THR A 1 130 ? 12.725 -5.351 -4.623 1.00 89.88 130 THR A O 1
ATOM 951 N N . ASN A 1 131 ? 13.427 -3.562 -3.487 1.00 90.56 131 ASN A N 1
ATOM 952 C CA . ASN A 1 131 ? 13.166 -4.162 -2.171 1.00 90.56 131 ASN A CA 1
ATOM 953 C C . ASN A 1 131 ? 11.689 -4.537 -2.017 1.00 90.56 131 ASN A C 1
ATOM 955 O O . ASN A 1 131 ? 11.386 -5.690 -1.728 1.00 90.56 131 ASN A O 1
ATOM 959 N N . ASN A 1 132 ? 10.784 -3.605 -2.314 1.00 94.00 132 ASN A N 1
ATOM 960 C CA . ASN A 1 132 ? 9.346 -3.855 -2.271 1.00 94.00 132 ASN A CA 1
ATOM 961 C C . ASN A 1 132 ? 8.918 -4.909 -3.296 1.00 94.00 132 ASN A C 1
ATOM 963 O O . ASN A 1 132 ? 8.125 -5.785 -2.958 1.00 94.00 132 ASN A O 1
ATOM 967 N N . SER A 1 133 ? 9.472 -4.880 -4.514 1.00 93.44 133 SER A N 1
ATOM 968 C CA . SER A 1 133 ? 9.251 -5.926 -5.524 1.00 93.44 133 SER A CA 1
ATOM 969 C C . SER A 1 133 ? 9.589 -7.318 -4.977 1.00 93.44 133 SER A C 1
ATOM 971 O O . SER A 1 133 ? 8.833 -8.269 -5.166 1.00 93.44 133 SER A O 1
ATOM 973 N N . ASN A 1 134 ? 10.693 -7.446 -4.241 1.00 90.75 134 ASN A N 1
ATOM 974 C CA . ASN A 1 134 ? 11.105 -8.719 -3.652 1.00 90.75 134 ASN A CA 1
ATOM 975 C C . ASN A 1 134 ? 10.219 -9.142 -2.485 1.00 90.75 134 ASN A C 1
ATOM 977 O O . ASN A 1 134 ? 9.906 -10.322 -2.373 1.00 90.75 134 ASN A O 1
ATOM 981 N N . GLU A 1 135 ? 9.781 -8.198 -1.657 1.00 93.31 135 GLU A N 1
ATOM 982 C CA . GLU A 1 135 ? 8.840 -8.489 -0.575 1.00 93.31 135 GLU A CA 1
ATOM 983 C C . GLU A 1 135 ? 7.488 -8.969 -1.109 1.00 93.31 135 GLU A C 1
ATOM 985 O O . GLU A 1 135 ? 6.910 -9.901 -0.555 1.00 93.31 135 GLU A O 1
ATOM 990 N N . VAL A 1 136 ? 7.011 -8.429 -2.236 1.00 94.31 136 VAL A N 1
ATOM 991 C CA . VAL A 1 136 ? 5.807 -8.947 -2.908 1.00 94.31 136 VAL A CA 1
ATOM 992 C C . VAL A 1 136 ? 5.997 -10.405 -3.334 1.00 94.31 136 VAL A C 1
ATOM 994 O O . VAL A 1 136 ? 5.093 -11.220 -3.139 1.00 94.31 136 VAL A O 1
ATOM 997 N N . VAL A 1 137 ? 7.164 -10.759 -3.880 1.00 92.00 137 VAL A N 1
ATOM 998 C CA . VAL A 1 137 ? 7.489 -12.149 -4.247 1.00 92.00 137 VAL A CA 1
ATOM 999 C C . VAL A 1 137 ? 7.546 -13.043 -3.006 1.00 92.00 137 VAL A C 1
ATOM 1001 O O . VAL A 1 137 ? 6.895 -14.087 -2.980 1.00 92.00 137 VAL A O 1
ATOM 1004 N N . ASN A 1 138 ? 8.269 -12.618 -1.968 1.00 90.75 138 ASN A N 1
ATOM 1005 C CA . ASN A 1 138 ? 8.438 -13.366 -0.720 1.00 90.75 138 ASN A CA 1
ATOM 1006 C C . ASN A 1 138 ? 7.101 -13.603 -0.000 1.00 90.75 138 ASN A C 1
ATOM 1008 O O . ASN A 1 138 ? 6.890 -14.670 0.570 1.00 90.75 138 ASN A O 1
ATOM 1012 N N . ALA A 1 139 ? 6.181 -12.639 -0.071 1.00 91.94 139 ALA A N 1
ATOM 1013 C CA . ALA A 1 139 ? 4.840 -12.731 0.501 1.00 91.94 139 ALA A CA 1
ATOM 1014 C C . ALA A 1 139 ? 3.846 -13.542 -0.359 1.00 91.94 139 ALA A C 1
ATOM 1016 O O . ALA A 1 139 ? 2.657 -13.581 -0.042 1.00 91.94 139 ALA A O 1
ATOM 1017 N N . GLY A 1 140 ? 4.288 -14.169 -1.458 1.00 91.44 140 GLY A N 1
ATOM 1018 C CA . GLY A 1 140 ? 3.421 -14.966 -2.336 1.00 91.44 140 GLY A CA 1
ATOM 1019 C C . GLY A 1 140 ? 2.464 -14.129 -3.195 1.00 91.44 140 GLY A C 1
ATOM 1020 O O . GLY A 1 140 ? 1.431 -14.616 -3.650 1.00 91.44 140 GLY A O 1
ATOM 1021 N N . GLY A 1 141 ? 2.784 -12.855 -3.430 1.00 93.50 141 GLY A N 1
ATOM 1022 C CA . GLY A 1 141 ? 1.925 -11.927 -4.163 1.00 93.50 141 GLY A CA 1
ATOM 1023 C C . GLY A 1 141 ? 1.787 -12.217 -5.657 1.00 93.50 141 GLY A C 1
ATOM 1024 O O . GLY A 1 141 ? 0.782 -11.846 -6.259 1.00 93.50 141 GLY A O 1
ATOM 1025 N N . VAL A 1 142 ? 2.765 -12.898 -6.263 1.00 93.94 142 VAL A N 1
ATOM 1026 C CA . VAL A 1 142 ? 2.809 -13.135 -7.718 1.00 93.94 142 VAL A CA 1
ATOM 1027 C C . VAL A 1 142 ? 1.589 -13.920 -8.204 1.00 93.94 142 VAL A C 1
ATOM 1029 O O . VAL A 1 142 ? 0.949 -13.512 -9.170 1.00 93.94 142 VAL A O 1
ATOM 1032 N N . GLU A 1 143 ? 1.221 -15.009 -7.525 1.00 92.31 143 GLU A N 1
ATOM 1033 C CA . GLU A 1 143 ? 0.076 -15.843 -7.923 1.00 92.31 143 GLU A CA 1
ATOM 1034 C C . GLU A 1 143 ? -1.256 -15.087 -7.812 1.00 92.31 143 GLU A C 1
ATOM 1036 O O . GLU A 1 143 ? -2.123 -15.193 -8.688 1.00 92.31 143 GLU A O 1
ATOM 1041 N N . GLN A 1 144 ? -1.403 -14.262 -6.771 1.00 94.56 144 GLN A N 1
ATOM 1042 C CA . GLN A 1 144 ? -2.589 -13.425 -6.595 1.00 94.56 144 GLN A CA 1
ATOM 1043 C C . GLN A 1 144 ? -2.690 -12.372 -7.701 1.00 94.56 144 GLN A C 1
ATOM 1045 O O . GLN A 1 144 ? -3.745 -12.223 -8.316 1.00 94.56 144 GLN A O 1
ATOM 1050 N N . LEU A 1 145 ? -1.586 -11.695 -8.020 1.00 95.81 145 LEU A N 1
ATOM 1051 C CA . LEU A 1 145 ? -1.541 -10.705 -9.097 1.00 95.81 145 LEU A CA 1
ATOM 1052 C C . LEU A 1 145 ? -1.854 -11.338 -10.464 1.00 95.81 145 LEU A C 1
ATOM 1054 O O . LEU A 1 145 ? -2.661 -10.796 -11.221 1.00 95.81 145 LEU A O 1
ATOM 1058 N N . LEU A 1 146 ? -1.305 -12.520 -10.761 1.00 95.19 146 LEU A N 1
ATOM 1059 C CA . LEU A 1 146 ? -1.624 -13.263 -11.988 1.00 95.19 146 LEU A CA 1
ATOM 1060 C C . LEU A 1 146 ? -3.115 -13.609 -12.083 1.00 95.19 146 LEU A C 1
ATOM 1062 O O . LEU A 1 146 ? -3.712 -13.463 -13.149 1.00 95.19 146 LEU A O 1
ATOM 1066 N N . THR A 1 147 ? -3.736 -14.003 -10.970 1.00 95.75 147 THR A N 1
ATOM 1067 C CA . THR A 1 147 ? -5.183 -14.263 -10.911 1.00 95.75 147 THR A CA 1
ATOM 1068 C C . THR A 1 147 ? -5.991 -12.997 -11.219 1.00 95.75 147 THR A C 1
ATOM 1070 O O . THR A 1 147 ? -6.971 -13.044 -11.965 1.00 95.75 147 THR A O 1
ATOM 1073 N N . LEU A 1 148 ? -5.553 -11.838 -10.714 1.00 96.19 148 LEU A N 1
ATOM 1074 C CA . LEU A 1 148 ? -6.214 -10.553 -10.957 1.00 96.19 148 LEU A CA 1
ATOM 1075 C C . LEU A 1 148 ? -6.144 -10.075 -12.415 1.00 96.19 148 LEU A C 1
ATOM 1077 O O . LEU A 1 148 ? -6.955 -9.233 -12.795 1.00 96.19 148 LEU A O 1
ATOM 1081 N N . LEU A 1 149 ? -5.262 -10.628 -13.257 1.00 95.19 149 LEU A N 1
ATOM 1082 C CA . LEU A 1 149 ? -5.236 -10.314 -14.694 1.00 95.19 149 LEU A CA 1
ATOM 1083 C C . LEU A 1 149 ? -6.494 -10.779 -15.440 1.00 95.19 149 LEU A C 1
ATOM 1085 O O . LEU A 1 149 ? -6.781 -10.288 -16.527 1.00 95.19 149 LEU A O 1
ATOM 1089 N N . GLN A 1 150 ? -7.245 -11.718 -14.863 1.00 94.31 150 GLN A N 1
ATOM 1090 C CA . GLN A 1 150 ? -8.499 -12.231 -15.423 1.00 94.31 150 GLN A CA 1
ATOM 1091 C C . GLN A 1 150 ? -9.733 -11.600 -14.760 1.00 94.31 150 GLN A C 1
ATOM 1093 O O . GLN A 1 150 ? -10.861 -12.041 -14.984 1.00 94.31 150 GLN A O 1
ATOM 1098 N N . TYR A 1 151 ? -9.538 -10.582 -13.917 1.00 94.62 151 TYR A N 1
ATOM 1099 C CA . TYR A 1 151 ? -10.625 -9.932 -13.199 1.00 94.62 151 TYR A CA 1
ATOM 1100 C C . TYR A 1 151 ? -11.476 -9.046 -14.121 1.00 94.62 151 TYR A C 1
ATOM 1102 O O . TYR A 1 151 ? -11.003 -8.492 -15.109 1.00 94.62 151 TYR A O 1
ATOM 1110 N N . ASN A 1 152 ? -12.755 -8.869 -13.783 1.00 93.00 152 ASN A N 1
ATOM 1111 C CA . ASN A 1 152 ? -13.730 -8.164 -14.625 1.00 93.00 152 ASN A CA 1
ATOM 1112 C C . ASN A 1 152 ? -13.679 -6.626 -14.518 1.00 93.00 152 ASN A C 1
ATOM 1114 O O . ASN A 1 152 ? -14.537 -5.946 -15.083 1.00 93.00 152 ASN A O 1
ATOM 1118 N N . LYS A 1 153 ? -12.699 -6.072 -13.796 1.00 95.00 153 LYS A N 1
ATOM 1119 C CA . LYS A 1 153 ? -12.506 -4.628 -13.635 1.00 95.00 153 LYS A CA 1
ATOM 1120 C C . LYS A 1 153 ? -11.158 -4.204 -14.200 1.00 95.00 153 LYS A C 1
ATOM 1122 O O . LYS A 1 153 ? -10.115 -4.570 -13.665 1.00 95.00 153 LYS A O 1
ATOM 1127 N N . GLU A 1 154 ? -11.202 -3.371 -15.234 1.00 96.19 154 GLU A N 1
ATOM 1128 C CA . GLU A 1 154 ? -10.025 -2.909 -15.977 1.00 96.19 154 GLU A CA 1
ATOM 1129 C C . GLU A 1 154 ? -8.955 -2.277 -15.079 1.00 96.19 154 GLU A C 1
ATOM 1131 O O . GLU A 1 154 ? -7.787 -2.631 -15.185 1.00 96.19 154 GLU A O 1
ATOM 1136 N N . SER A 1 155 ? -9.339 -1.405 -14.143 1.00 95.94 155 SER A N 1
ATOM 1137 C CA . SER A 1 155 ? -8.380 -0.746 -13.245 1.00 95.94 155 SER A CA 1
ATOM 1138 C C . SER A 1 155 ? -7.577 -1.735 -12.394 1.00 95.94 155 SER A C 1
ATOM 1140 O O . SER A 1 155 ? -6.381 -1.545 -12.194 1.00 95.94 155 SER A O 1
ATOM 1142 N N . VAL A 1 156 ? -8.201 -2.823 -11.933 1.00 97.06 156 VAL A N 1
ATOM 1143 C CA . VAL A 1 156 ? -7.522 -3.883 -11.170 1.00 97.06 156 VAL A CA 1
ATOM 1144 C C . VAL A 1 156 ? -6.550 -4.645 -12.067 1.00 97.06 156 VAL A C 1
ATOM 1146 O O . VAL A 1 156 ? -5.413 -4.878 -11.667 1.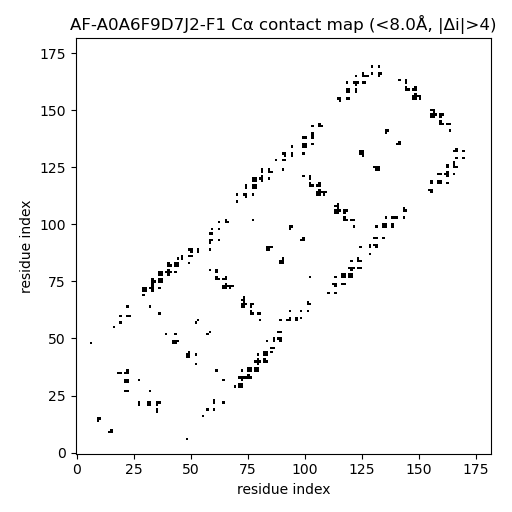00 97.06 156 VAL A O 1
ATOM 1149 N N . VAL A 1 157 ? -6.974 -4.990 -13.286 1.00 97.62 157 VAL A N 1
ATOM 1150 C CA . VAL A 1 157 ? -6.129 -5.687 -14.268 1.00 97.62 157 VAL A CA 1
ATOM 1151 C C . VAL A 1 157 ? -4.903 -4.842 -14.618 1.00 97.62 157 VAL A C 1
ATOM 1153 O O . VAL A 1 157 ? -3.783 -5.344 -14.570 1.00 97.62 157 VAL A O 1
ATOM 1156 N N . VAL A 1 158 ? -5.099 -3.551 -14.904 1.00 97.75 158 VAL A N 1
ATOM 1157 C CA . VAL A 1 158 ? -4.023 -2.603 -15.231 1.00 97.75 158 VAL A CA 1
ATOM 1158 C C . VAL A 1 158 ? -3.042 -2.461 -14.070 1.00 97.75 158 VAL A C 1
ATOM 1160 O O . VAL A 1 158 ? -1.837 -2.588 -14.278 1.00 97.75 158 VAL A O 1
ATOM 1163 N N . ASN A 1 159 ? -3.533 -2.254 -12.845 1.00 97.25 159 ASN A N 1
ATOM 1164 C CA . ASN A 1 159 ? -2.666 -2.116 -11.673 1.00 97.25 159 ASN A CA 1
ATOM 1165 C C . ASN A 1 159 ? -1.904 -3.415 -11.378 1.00 97.25 159 ASN A C 1
ATOM 1167 O O . ASN A 1 159 ? -0.719 -3.376 -11.051 1.00 97.25 159 ASN A O 1
ATOM 1171 N N . SER A 1 160 ? -2.554 -4.571 -11.539 1.00 96.75 160 SER A N 1
ATOM 1172 C CA . SER A 1 160 ? -1.900 -5.868 -11.361 1.00 96.75 160 SER A CA 1
ATOM 1173 C C . SER A 1 160 ? -0.789 -6.082 -12.392 1.00 96.75 160 SER A C 1
ATOM 1175 O O . SER A 1 160 ? 0.341 -6.421 -12.035 1.00 96.75 160 SER A O 1
ATOM 1177 N N . ALA A 1 161 ? -1.072 -5.801 -13.668 1.00 96.56 161 ALA A N 1
ATOM 1178 C CA . ALA A 1 161 ? -0.086 -5.872 -14.739 1.00 96.56 161 ALA A CA 1
ATOM 1179 C C . ALA A 1 161 ? 1.089 -4.914 -14.498 1.00 96.56 161 ALA A C 1
ATOM 1181 O O . ALA A 1 161 ? 2.239 -5.316 -14.652 1.00 96.56 161 ALA A O 1
ATOM 1182 N N . ALA A 1 162 ? 0.823 -3.677 -14.068 1.00 96.25 162 ALA A N 1
ATOM 1183 C CA . ALA A 1 162 ? 1.862 -2.709 -13.728 1.00 96.25 162 ALA A CA 1
ATOM 1184 C C . ALA A 1 162 ? 2.764 -3.214 -12.591 1.00 96.25 162 ALA A C 1
ATOM 1186 O O . ALA A 1 162 ? 3.985 -3.160 -12.711 1.00 96.25 162 ALA A O 1
ATOM 1187 N N . CYS A 1 163 ? 2.178 -3.776 -11.529 1.00 95.56 163 CYS A N 1
ATOM 1188 C CA . CYS A 1 163 ? 2.929 -4.387 -10.432 1.00 95.56 163 CYS A CA 1
ATOM 1189 C C . CYS A 1 163 ? 3.828 -5.535 -10.932 1.00 95.56 163 CYS A C 1
ATOM 1191 O O . CYS A 1 163 ? 5.022 -5.567 -10.640 1.00 95.56 163 CYS A O 1
ATOM 1193 N N . LEU A 1 164 ? 3.288 -6.438 -11.760 1.00 95.12 164 LEU A N 1
ATOM 1194 C CA . LEU A 1 164 ? 4.050 -7.533 -12.374 1.00 95.12 164 LEU A CA 1
ATOM 1195 C C . LEU A 1 164 ? 5.195 -7.029 -13.266 1.00 95.12 164 LEU A C 1
ATOM 1197 O O . LEU A 1 164 ? 6.289 -7.588 -13.218 1.00 95.12 164 LEU A O 1
ATOM 1201 N N . ILE A 1 165 ? 4.974 -5.965 -14.043 1.00 93.50 165 ILE A N 1
ATOM 1202 C CA . ILE A 1 165 ? 6.003 -5.334 -14.885 1.00 93.50 165 ILE A CA 1
ATOM 1203 C C . ILE A 1 165 ? 7.118 -4.738 -14.022 1.00 93.50 165 ILE A C 1
ATOM 1205 O O . ILE A 1 165 ? 8.290 -4.996 -14.300 1.00 93.50 165 ILE A O 1
ATOM 1209 N N . ASN A 1 166 ? 6.771 -3.995 -12.967 1.00 93.00 166 ASN A N 1
ATOM 1210 C CA . ASN A 1 166 ? 7.749 -3.413 -12.044 1.00 93.00 166 ASN A CA 1
ATOM 1211 C C . ASN A 1 166 ? 8.649 -4.505 -11.454 1.00 93.00 166 ASN A C 1
ATOM 1213 O O . ASN A 1 166 ? 9.873 -4.412 -11.525 1.00 93.00 166 ASN A O 1
ATOM 1217 N N . MET A 1 167 ? 8.042 -5.598 -10.981 1.00 90.38 167 MET A N 1
ATOM 1218 C CA . MET A 1 167 ? 8.783 -6.745 -10.462 1.00 90.38 167 MET A CA 1
ATOM 1219 C C . MET A 1 167 ? 9.636 -7.426 -11.538 1.00 90.38 167 MET A C 1
ATOM 1221 O O . MET A 1 167 ? 10.766 -7.804 -11.262 1.00 90.38 167 MET A O 1
ATOM 1225 N N . ALA A 1 168 ? 9.145 -7.583 -12.770 1.00 84.62 168 ALA A N 1
ATOM 1226 C CA . ALA A 1 168 ? 9.888 -8.247 -13.843 1.00 84.62 168 ALA A CA 1
ATOM 1227 C C . ALA A 1 168 ? 11.122 -7.451 -14.304 1.00 84.62 168 ALA A C 1
ATOM 1229 O O . ALA A 1 168 ? 12.165 -8.043 -14.599 1.00 84.62 168 ALA A O 1
ATOM 1230 N N . HIS A 1 169 ? 11.024 -6.119 -14.341 1.00 70.62 169 HIS A N 1
ATOM 1231 C CA . HIS A 1 169 ? 12.166 -5.241 -14.610 1.00 70.62 169 HIS A CA 1
ATOM 1232 C C . HIS A 1 169 ? 13.271 -5.405 -13.553 1.00 70.62 169 HIS A C 1
ATOM 1234 O O . HIS A 1 169 ? 14.452 -5.386 -13.900 1.00 70.62 169 HIS A O 1
ATOM 1240 N N . ASP A 1 170 ? 12.894 -5.652 -12.298 1.00 62.25 170 ASP A N 1
ATOM 1241 C CA . ASP A 1 170 ? 13.820 -5.847 -11.180 1.00 62.25 170 ASP A CA 1
ATOM 1242 C C . ASP A 1 170 ? 14.346 -7.296 -11.058 1.00 62.25 170 ASP A C 1
ATOM 1244 O O . ASP A 1 170 ? 15.517 -7.516 -10.740 1.00 62.25 170 ASP A O 1
ATOM 1248 N N . ILE A 1 171 ? 13.516 -8.311 -11.338 1.00 55.88 171 ILE A N 1
ATOM 1249 C CA . ILE A 1 171 ? 13.862 -9.744 -11.227 1.00 55.88 171 ILE A CA 1
ATOM 1250 C C . ILE A 1 171 ? 14.931 -10.147 -12.248 1.00 55.88 171 ILE A C 1
ATOM 1252 O O . ILE A 1 171 ? 15.784 -10.986 -11.944 1.00 55.88 171 ILE A O 1
ATOM 1256 N N . ASN A 1 172 ? 14.954 -9.516 -13.426 1.00 50.72 172 ASN A N 1
ATOM 1257 C CA . ASN A 1 172 ? 16.011 -9.751 -14.411 1.00 50.72 172 ASN A CA 1
ATOM 1258 C C . ASN A 1 172 ? 17.410 -9.417 -13.863 1.00 50.72 172 ASN A C 1
ATOM 1260 O O . ASN A 1 172 ? 18.376 -10.061 -14.257 1.00 50.72 172 ASN A O 1
ATOM 1264 N N . ILE A 1 173 ? 17.545 -8.506 -12.892 1.00 50.81 173 ILE A N 1
ATOM 1265 C CA . ILE A 1 173 ? 18.842 -8.216 -12.252 1.00 50.81 173 ILE A CA 1
ATOM 1266 C C . ILE A 1 173 ? 19.312 -9.399 -11.383 1.00 50.81 173 ILE A C 1
ATOM 1268 O O . ILE A 1 173 ? 20.512 -9.619 -11.224 1.00 50.81 173 ILE A O 1
ATOM 1272 N N . ARG A 1 174 ? 18.387 -10.205 -10.845 1.00 48.72 174 ARG A N 1
ATOM 1273 C CA . ARG A 1 174 ? 18.704 -11.319 -9.937 1.00 48.72 174 ARG A CA 1
ATOM 1274 C C . ARG A 1 174 ? 19.081 -12.611 -10.659 1.00 48.72 174 ARG A C 1
ATOM 1276 O O . ARG A 1 174 ? 19.961 -13.314 -10.171 1.00 48.72 174 ARG A O 1
ATOM 1283 N N . TYR A 1 175 ? 18.496 -12.894 -11.825 1.00 45.16 175 TYR A N 1
ATOM 1284 C CA . TYR A 1 175 ? 18.853 -14.093 -12.598 1.00 45.16 175 TYR A CA 1
ATOM 1285 C C . TYR A 1 175 ? 20.237 -13.995 -13.259 1.00 45.16 175 TYR A C 1
ATOM 1287 O O . TYR A 1 175 ? 20.944 -14.992 -13.321 1.00 45.16 175 TYR A O 1
ATOM 1295 N N . PHE A 1 176 ? 20.710 -12.803 -13.642 1.00 47.94 176 PHE A N 1
ATOM 1296 C CA . PHE A 1 176 ? 22.082 -12.651 -14.162 1.00 47.94 176 PHE A CA 1
ATOM 1297 C C . PHE A 1 176 ? 23.176 -12.636 -13.075 1.00 47.94 176 PHE A C 1
ATOM 1299 O O . PHE A 1 176 ? 24.360 -12.650 -13.403 1.00 47.94 176 PHE A O 1
ATOM 1306 N N . GLY A 1 177 ? 22.807 -12.608 -11.787 1.00 47.12 177 GLY A N 1
ATOM 1307 C CA . GLY A 1 177 ? 23.749 -12.523 -10.664 1.00 47.12 177 GLY A CA 1
ATOM 1308 C C . GLY A 1 177 ? 24.023 -13.835 -9.920 1.00 47.12 177 GLY A C 1
ATOM 1309 O O . GLY A 1 177 ? 24.912 -13.848 -9.071 1.00 47.12 177 GLY A O 1
ATOM 1310 N N . GLN A 1 178 ? 23.283 -14.919 -10.196 1.00 45.88 178 GLN A N 1
ATOM 1311 C CA . GLN A 1 178 ? 23.449 -16.207 -9.496 1.00 45.88 178 GLN A CA 1
ATOM 1312 C C . GLN A 1 178 ? 23.922 -17.380 -10.374 1.00 45.88 178 GLN A C 1
ATOM 1314 O O . GLN A 1 178 ? 24.271 -18.419 -9.822 1.00 45.88 178 GLN A O 1
ATOM 1319 N N . ASP A 1 179 ? 24.076 -17.205 -11.691 1.00 44.22 179 ASP A N 1
ATOM 1320 C CA . ASP A 1 179 ? 24.537 -18.280 -12.595 1.00 44.22 179 ASP A CA 1
ATOM 1321 C C . ASP A 1 179 ? 26.067 -18.332 -12.817 1.00 44.22 179 ASP A C 1
ATOM 1323 O O . ASP A 1 179 ? 26.554 -18.994 -13.734 1.00 44.22 179 ASP A O 1
ATOM 1327 N N . HIS A 1 180 ? 26.870 -17.687 -11.963 1.00 46.53 180 HIS A N 1
ATOM 1328 C CA . HIS A 1 180 ? 28.337 -17.745 -12.051 1.00 46.53 180 HIS A CA 1
ATOM 1329 C C . HIS A 1 180 ? 29.015 -18.221 -10.764 1.00 46.53 180 HIS A C 1
ATOM 1331 O O . HIS A 1 180 ? 29.859 -17.519 -10.223 1.00 46.53 180 HIS A O 1
ATOM 1337 N N . TYR A 1 181 ? 28.705 -19.445 -10.329 1.00 40.09 181 TYR A N 1
ATOM 1338 C CA . TYR A 1 181 ? 29.647 -20.286 -9.577 1.00 40.09 181 TYR A CA 1
ATOM 1339 C C . TYR A 1 181 ? 29.436 -21.769 -9.938 1.00 40.09 181 TYR A C 1
ATOM 1341 O O . TYR A 1 181 ? 28.619 -22.464 -9.337 1.00 40.09 181 TYR A O 1
ATOM 1349 N N . CYS A 1 182 ? 30.184 -22.234 -10.942 1.00 45.28 182 CYS A N 1
ATOM 1350 C CA . CYS A 1 182 ? 30.717 -23.597 -11.017 1.00 45.28 182 CYS A CA 1
ATOM 1351 C C . CYS A 1 182 ? 32.220 -23.504 -10.753 1.00 45.28 182 CYS A C 1
ATOM 1353 O O . CYS A 1 182 ? 32.832 -22.544 -11.279 1.00 45.28 182 CYS A O 1
#

Foldseek 3Di:
DPVVVVVVVCVVVCVLVVLLCLLPPPPRDLVSLLVSLQVLLVLLLDVVSLVVCVVVVVLVSLLVQCVDDDPSSVLSSLSSLLSSLVDPSSLVVNLVNVSLLSLLVQCPDPDPSNNLSSLSSLLSSLAVDQSSLVSCVVSVSLVSLVVQCPDPDPSSNVSSVSNVVSSVVNVVVVVVPPPPDD

Nearest PDB structures (foldseek):
  9cpc-assembly1_1A  TM=8.689E-01  e=1.093E-05  Sus scrofa
  8j07-assembly1_t  TM=8.419E-01  e=2.019E-05  Homo sapiens
  7dvq-assembly1_K  TM=7.942E-01  e=6.885E-05  Homo sapiens
  4r11-assembly3_E  TM=8.714E-01  e=2.371E-03  Caenorhabditis elegans
  4r11-assembly2_C  TM=7.594E-01  e=2.262E-03  Caenorhabditis elegans

Radius of gyration: 17.14 Å; Cα contacts (8 Å, |Δi|>4): 242; chains: 1; bounding box: 46×53×36 Å

Sequence (182 aa):
MEDTDSLDEIRSSGGMEKLLSFSVEQNASAPVQANTAKAIARAAKNVENGKILHEQEVEKTLITMIGGTDEQVIVAGCQAIASLSDNLAAKDTFGKSEGIPPLITLLSSESGHVREAATLALANLTLNNTNNSNEVVNAGGVEQLLTLLQYNKESVVVNSAACLINMAHDINIRYFGQDHYC

InterPro domains:
  IPR000225 Armadillo [PF00514] (95-126)
  IPR000225 Armadillo [PF00514] (131-168)
  IPR000225 Armadillo [PS50176] (98-141)
  IPR000225 Armadillo [SM00185] (3-45)
  IPR000225 Armadillo [SM001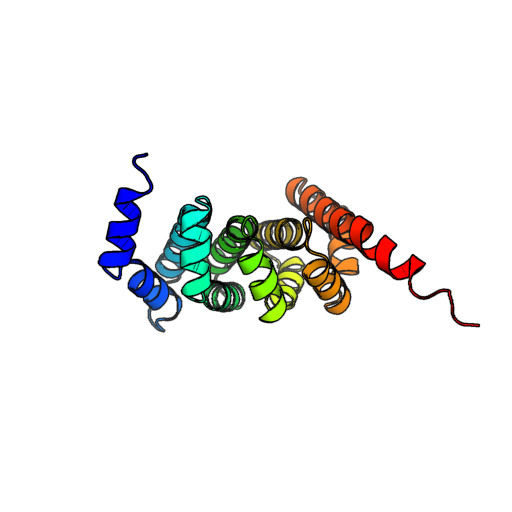85] (86-127)
  IPR000225 Armadillo [SM00185] (128-169)
  IPR011989 Armadillo-like helical [G3DSA:1.25.10.10] (1-178)
  IPR016024 Armadillo-type fold [SSF48371] (3-169)
  IPR052441 Armadillo Repeat & Ser/Thr Protein Kinase [PTHR46618] (1-172)

Organism: NCBI:txid59560

pLDDT: mean 82.49, std 15.53, range [40.09, 97.75]

Secondary structure (DSSP, 8-state):
--HHHHHHHHHHTTHHHHHHHHHH-TT--HHHHHHHHHHHHHHHTSHHHHHHHHHTTHHHHHHHHHTSS-HHHHHHHHHHHHHHTTSHHHHHHHHHTT-HHHHHHHTT-S-HHHHHHHHHHHHHHHTT-HHHHHHHHHTTHHHHHHHHTT-S-HHHHHHHHHHHHHHHHHHHHHHTTTS---

Mean predicted aligned error: 8.16 Å